Protein AF-A0A3D0Z8I8-F1 (afdb_monomer_lite)

Sequence (317 aa):
MTATKNEEEMKMLYIHKNTGVTAELTETKGSTVVLKTTDTNEIKEIGAATFKRWWKPAPLAEFDVSDDVKFDCEAEPIPTRPTASPAEPETAQADESAPDGQESATEAQGDDAKPLALSDIVKKLEGLFDLLNGLYFEGALSRPVITVQSTPRAYGHCSTKKIWNSGTEGEGESYYEINIGAEYLNRASANTAATMLHEMIHLYCRENELEETCQNSRYHNKFFKQEAEKRDLKIDYDRAIGYSLTEPTETFTEKLREAGFALEVPFARHTLTKDKSKTSRAKAHKYICAICGQEVRSTADLNLICGNCEIPMERAD

Foldseek 3Di:
DDDDDPPPDPFWWKAFAPPRWIWTFDDDDPQWTWTQTPPPRDIDIDGPVLCVLGIDTDPPDPDDDDDDDDDDDDDDDDDDDDDDDDDDDDDDDDDDDDDDDDDDDPDPPDDPDDFDDPVNLQVLLQVLLQLLCVQQVVVRFDRAAEEEEADPPAQKAKDPDQPAFPPDPPPTDTGIYIYGHLQCLQDFQQVNSQSSVLRVLQRVCSNNVPPHCFDVRFAGDVVSCVSSVSSQWDWDQDPGRGGDRTDHHPVSVVSCVVVVRGRHGNDGDDDPDPPPPPPPQQAWWWWADPPPGDIDTGSDDDFDADPVPRHTTHTDD

pLDDT: mean 76.63, std 23.62, range [25.95, 98.69]

Structure (mmCIF, N/CA/C/O backbone):
data_AF-A0A3D0Z8I8-F1
#
_entry.id   AF-A0A3D0Z8I8-F1
#
loop_
_atom_site.group_PDB
_atom_site.id
_atom_site.type_symbol
_atom_site.label_atom_id
_atom_site.label_alt_id
_atom_site.label_comp_id
_atom_site.label_asym_id
_atom_site.label_entity_id
_atom_site.label_seq_id
_atom_site.pdbx_PDB_ins_code
_atom_site.Cartn_x
_atom_site.Cartn_y
_atom_site.Cartn_z
_atom_site.occupancy
_atom_site.B_iso_or_equiv
_atom_site.auth_seq_id
_atom_site.auth_comp_id
_atom_site.auth_asym_id
_atom_site.auth_atom_id
_atom_site.pdbx_PDB_model_num
ATOM 1 N N . MET A 1 1 ? 15.283 19.418 61.969 1.00 36.41 1 MET A N 1
ATOM 2 C CA . MET A 1 1 ? 15.125 18.105 61.314 1.00 36.41 1 MET A CA 1
ATOM 3 C C . MET A 1 1 ? 13.830 18.157 60.528 1.00 36.41 1 MET A C 1
ATOM 5 O O . MET A 1 1 ? 12.759 18.019 61.096 1.00 36.41 1 MET A O 1
ATOM 9 N N . THR A 1 2 ? 13.931 18.546 59.263 1.00 33.31 2 THR A N 1
ATOM 10 C CA . THR A 1 2 ? 12.805 18.710 58.340 1.00 33.31 2 THR A CA 1
ATOM 11 C C . THR A 1 2 ? 12.433 17.346 57.775 1.00 33.31 2 THR A C 1
ATOM 13 O O . THR A 1 2 ? 13.259 16.701 57.135 1.00 33.31 2 THR A O 1
ATOM 16 N N . ALA A 1 3 ? 11.211 16.905 58.067 1.00 35.69 3 ALA A N 1
ATOM 17 C CA . ALA A 1 3 ? 10.633 15.680 57.541 1.00 35.69 3 ALA A CA 1
ATOM 18 C C . ALA A 1 3 ? 10.485 15.789 56.016 1.00 35.69 3 ALA A C 1
ATOM 20 O O . ALA A 1 3 ? 9.828 16.697 55.506 1.00 35.69 3 ALA A O 1
ATOM 21 N N . THR A 1 4 ? 11.127 14.872 55.302 1.00 37.94 4 THR A N 1
ATOM 22 C CA . THR A 1 4 ? 10.960 14.656 53.867 1.00 37.94 4 THR A CA 1
ATOM 23 C C . THR A 1 4 ? 9.566 14.087 53.618 1.00 37.94 4 THR A C 1
ATOM 25 O O . THR A 1 4 ? 9.246 12.994 54.084 1.00 37.94 4 THR A O 1
ATOM 28 N N . LYS A 1 5 ? 8.726 14.838 52.900 1.00 38.25 5 LYS A N 1
ATOM 29 C CA . LYS A 1 5 ? 7.516 14.305 52.275 1.00 38.25 5 LYS A CA 1
ATOM 30 C C . LYS A 1 5 ? 7.956 13.369 51.147 1.00 38.25 5 LYS A C 1
ATOM 32 O O . LYS A 1 5 ? 8.470 13.844 50.141 1.00 38.25 5 LYS A O 1
ATOM 37 N N . ASN A 1 6 ? 7.779 12.065 51.334 1.00 38.84 6 ASN A N 1
ATOM 38 C CA . ASN A 1 6 ? 7.709 11.126 50.221 1.00 38.84 6 ASN A CA 1
ATOM 39 C C . ASN A 1 6 ? 6.302 11.252 49.629 1.00 38.84 6 ASN A C 1
ATOM 41 O O . ASN A 1 6 ? 5.353 10.681 50.159 1.00 38.84 6 ASN A O 1
ATOM 45 N N . GLU A 1 7 ? 6.161 12.056 48.578 1.00 40.44 7 GLU A N 1
ATOM 46 C CA . GLU A 1 7 ? 5.078 11.877 47.613 1.00 40.44 7 GLU A CA 1
ATOM 47 C C . GLU A 1 7 ? 5.510 10.721 46.707 1.00 40.44 7 GLU A C 1
ATOM 49 O O . GLU A 1 7 ? 6.311 10.894 45.792 1.00 40.44 7 GLU A O 1
ATOM 54 N N . GLU A 1 8 ? 5.052 9.507 47.014 1.00 43.66 8 GLU A N 1
ATOM 55 C CA . GLU A 1 8 ? 5.026 8.438 46.019 1.00 43.66 8 GLU A CA 1
ATOM 56 C C . GLU A 1 8 ? 4.015 8.857 44.945 1.00 43.66 8 GLU A C 1
ATOM 58 O O . GLU A 1 8 ? 2.807 8.692 45.109 1.00 43.66 8 GLU A O 1
ATOM 63 N N . GLU A 1 9 ? 4.500 9.467 43.859 1.00 48.56 9 GLU A N 1
ATOM 64 C CA . GLU A 1 9 ? 3.720 9.615 42.632 1.00 48.56 9 GLU A CA 1
ATOM 65 C C . GLU A 1 9 ? 3.236 8.223 42.215 1.00 48.56 9 GLU A C 1
ATOM 67 O O . GLU A 1 9 ? 4.035 7.342 41.888 1.00 48.56 9 GLU A O 1
ATOM 72 N N . MET A 1 10 ? 1.919 8.007 42.244 1.00 51.12 10 MET A N 1
ATOM 73 C CA . MET A 1 10 ? 1.308 6.816 41.666 1.00 51.12 10 MET A CA 1
ATOM 74 C C . MET A 1 10 ? 1.596 6.801 40.165 1.00 51.12 10 MET A C 1
ATOM 76 O O . MET A 1 10 ? 0.913 7.446 39.370 1.00 51.12 10 MET A O 1
ATOM 80 N N . LYS A 1 11 ? 2.628 6.052 39.788 1.00 66.31 11 LYS A N 1
ATOM 81 C CA . LYS A 1 11 ? 3.026 5.809 38.406 1.00 66.31 11 LYS A CA 1
ATOM 82 C C . LYS A 1 11 ? 1.898 5.075 37.687 1.00 66.31 11 LYS A C 1
ATOM 84 O O . LYS A 1 11 ? 1.701 3.877 37.881 1.00 66.31 11 LYS A O 1
ATOM 89 N N . MET A 1 12 ? 1.123 5.799 36.881 1.00 78.19 12 MET A N 1
ATOM 90 C CA . MET A 1 12 ? 0.086 5.189 36.053 1.00 78.19 12 MET A CA 1
ATOM 91 C C . MET A 1 12 ? 0.730 4.463 34.873 1.00 78.19 12 MET A C 1
ATOM 93 O O . MET A 1 12 ? 1.379 5.072 34.018 1.00 78.19 12 MET A O 1
ATOM 97 N N . LEU A 1 13 ? 0.528 3.149 34.836 1.00 87.19 13 LEU A N 1
ATOM 98 C CA . LEU A 1 13 ? 0.905 2.297 33.718 1.00 87.19 13 LEU A CA 1
ATOM 99 C C . LEU A 1 13 ? -0.161 2.370 32.624 1.00 87.19 13 LEU A C 1
ATOM 101 O O . LEU A 1 13 ? -1.359 2.438 32.901 1.00 87.19 13 LEU A O 1
ATOM 105 N N . TYR A 1 14 ? 0.282 2.319 31.376 1.00 89.25 14 TYR A N 1
ATOM 106 C CA . TYR A 1 14 ? -0.556 2.303 30.188 1.00 89.25 14 TYR A CA 1
ATOM 107 C C . TYR A 1 14 ? -0.184 1.112 29.310 1.00 89.25 14 TYR A C 1
ATOM 109 O O . TYR A 1 14 ? 0.984 0.753 29.197 1.00 89.25 14 TYR A O 1
ATOM 117 N N . ILE A 1 15 ? -1.184 0.511 28.670 1.00 88.06 15 ILE A N 1
ATOM 118 C CA . ILE A 1 15 ? -1.019 -0.571 27.698 1.00 88.06 15 ILE A CA 1
ATOM 119 C C . ILE A 1 15 ? -1.342 -0.014 26.314 1.00 88.06 15 ILE A C 1
ATOM 121 O O . ILE A 1 15 ? -2.403 0.587 26.106 1.00 88.06 15 ILE A O 1
ATOM 125 N N . HIS A 1 16 ? -0.446 -0.237 25.359 1.00 85.62 16 HIS A N 1
ATOM 126 C CA . HIS A 1 16 ? -0.686 0.060 23.955 1.00 85.62 16 HIS A CA 1
ATOM 127 C C . HIS A 1 16 ? -1.712 -0.926 23.379 1.00 85.62 16 HIS A C 1
ATOM 129 O O . HIS A 1 16 ? -1.515 -2.140 23.435 1.00 85.62 16 HIS A O 1
ATOM 135 N N . LYS A 1 17 ? -2.794 -0.421 22.774 1.00 80.19 17 LYS A N 1
ATOM 136 C CA . LYS A 1 17 ? -3.953 -1.224 22.330 1.00 80.19 17 LYS A CA 1
ATOM 137 C C . LYS A 1 17 ? -3.590 -2.358 21.363 1.00 80.19 17 LYS A C 1
ATOM 139 O O . LYS A 1 17 ? -4.049 -3.476 21.556 1.00 80.19 17 LYS A O 1
ATOM 144 N N . ASN A 1 18 ? -2.718 -2.084 20.389 1.00 71.12 18 ASN A N 1
ATOM 145 C CA . ASN A 1 18 ? -2.393 -3.051 19.329 1.00 71.12 18 ASN A CA 1
ATOM 146 C C . ASN A 1 18 ? -1.178 -3.944 19.605 1.00 71.12 18 ASN A C 1
ATOM 148 O O . ASN A 1 18 ? -1.149 -5.095 19.182 1.00 71.12 18 ASN A O 1
ATOM 152 N N . THR A 1 19 ? -0.133 -3.408 20.236 1.00 76.75 19 THR A N 1
ATOM 153 C CA . THR A 1 19 ? 1.121 -4.142 20.455 1.00 76.75 19 THR A CA 1
ATOM 154 C C . THR A 1 19 ? 1.147 -4.855 21.803 1.00 76.75 19 THR A C 1
ATOM 156 O O . THR A 1 19 ? 1.993 -5.720 21.999 1.00 76.75 19 THR A O 1
ATOM 159 N N . GLY A 1 20 ? 0.251 -4.496 22.731 1.00 78.25 20 GLY A N 1
ATOM 160 C CA . GLY A 1 20 ? 0.242 -5.010 24.101 1.00 78.25 20 GLY A CA 1
ATOM 161 C C . GLY A 1 20 ? 1.376 -4.470 24.977 1.00 78.25 20 GLY A C 1
ATOM 162 O O . GLY A 1 20 ? 1.458 -4.837 26.143 1.00 78.25 20 GLY A O 1
ATOM 163 N N . VAL A 1 21 ? 2.229 -3.591 24.440 1.00 84.00 21 VAL A N 1
ATOM 164 C CA . VAL A 1 21 ? 3.380 -3.029 25.156 1.00 84.00 21 VAL A CA 1
ATOM 165 C C . VAL A 1 21 ? 2.907 -2.182 26.333 1.00 84.00 21 VAL A C 1
ATOM 167 O O . VAL A 1 21 ? 2.056 -1.304 26.175 1.00 84.00 21 VAL A O 1
ATOM 170 N N . THR A 1 22 ? 3.490 -2.420 27.504 1.00 87.88 22 THR A N 1
ATOM 171 C CA . THR A 1 22 ? 3.270 -1.632 28.716 1.00 87.88 22 THR A CA 1
ATOM 172 C C . THR A 1 22 ? 4.296 -0.511 28.838 1.00 87.88 22 THR A C 1
ATOM 174 O O . THR A 1 22 ? 5.497 -0.713 28.653 1.00 87.88 22 THR A O 1
ATOM 177 N N . ALA A 1 23 ? 3.832 0.692 29.166 1.00 89.12 23 ALA A N 1
ATOM 178 C CA . ALA A 1 23 ? 4.695 1.833 29.434 1.00 89.12 23 ALA A CA 1
ATOM 179 C C . ALA A 1 23 ? 4.181 2.676 30.603 1.00 89.12 23 ALA A C 1
ATOM 181 O O . ALA A 1 23 ? 2.980 2.816 30.824 1.00 89.12 23 ALA A O 1
ATOM 182 N N . GLU A 1 24 ? 5.114 3.255 31.344 1.00 90.25 24 GLU A N 1
ATOM 183 C CA . GLU A 1 24 ? 4.873 4.212 32.414 1.00 90.25 24 GLU A CA 1
ATOM 184 C C . GLU A 1 24 ? 4.791 5.628 31.834 1.00 90.25 24 GLU A C 1
ATOM 186 O O . GLU A 1 24 ? 5.673 6.041 31.078 1.00 90.25 24 GLU A O 1
ATOM 191 N N . LEU A 1 25 ? 3.754 6.387 32.195 1.00 88.69 25 LEU A N 1
ATOM 192 C CA . LEU A 1 25 ? 3.676 7.809 31.863 1.00 88.69 25 LEU A CA 1
ATOM 193 C C . LEU A 1 25 ? 4.561 8.613 32.817 1.00 88.69 25 LEU A C 1
ATOM 195 O O . LEU A 1 25 ? 4.232 8.744 33.993 1.00 88.69 25 LEU A O 1
ATOM 199 N N . THR A 1 26 ? 5.667 9.157 32.304 1.00 85.12 26 THR A N 1
ATOM 200 C CA . THR A 1 26 ? 6.651 9.893 33.114 1.00 85.12 26 THR A CA 1
ATOM 201 C C . THR A 1 26 ? 6.463 11.404 33.071 1.00 85.12 26 THR A C 1
ATOM 203 O O . THR A 1 26 ? 6.775 12.078 34.043 1.00 85.12 26 THR A O 1
ATOM 206 N N . GLU A 1 27 ? 5.989 11.965 31.954 1.00 84.75 27 GLU A N 1
ATOM 207 C CA . GLU A 1 27 ? 5.805 13.417 31.837 1.00 84.75 27 GLU A CA 1
ATOM 208 C C . GLU A 1 27 ? 4.722 13.779 30.809 1.00 84.75 27 GLU A C 1
ATOM 210 O O . GLU A 1 27 ? 4.569 13.117 29.781 1.00 84.75 27 GLU A O 1
ATOM 215 N N . THR A 1 28 ? 4.000 14.872 31.058 1.00 82.50 28 THR A N 1
ATOM 216 C CA . THR A 1 28 ? 3.006 15.459 30.142 1.00 82.50 28 THR A CA 1
ATOM 217 C C . THR A 1 28 ? 3.426 16.885 29.792 1.00 82.50 28 THR A C 1
ATOM 219 O O . THR A 1 28 ? 3.336 17.778 30.631 1.00 82.50 28 THR A O 1
ATOM 222 N N . LYS A 1 29 ? 3.855 17.121 28.547 1.00 80.62 29 LYS A N 1
ATOM 223 C CA . LYS A 1 29 ? 4.307 18.424 28.035 1.00 80.62 29 LYS A CA 1
ATOM 224 C C . LYS A 1 29 ? 3.311 18.982 27.023 1.00 80.62 29 LYS A C 1
ATOM 226 O O . LYS A 1 29 ? 3.571 18.997 25.827 1.00 80.62 29 LYS A O 1
ATOM 231 N N . GLY A 1 30 ? 2.154 19.453 27.490 1.00 78.62 30 GLY A N 1
ATOM 232 C CA . GLY A 1 30 ? 1.165 20.154 26.655 1.00 78.62 30 GLY A CA 1
ATOM 233 C C . GLY A 1 30 ? 0.634 19.332 25.468 1.00 78.62 30 GLY A C 1
ATOM 234 O O . GLY A 1 30 ? -0.416 18.702 25.577 1.00 78.62 30 GLY A O 1
ATOM 235 N N . SER A 1 31 ? 1.336 19.370 24.330 1.00 79.19 31 SER A N 1
ATOM 236 C CA . SER A 1 31 ? 1.031 18.614 23.109 1.00 79.19 31 SER A CA 1
ATOM 237 C C . SER A 1 31 ? 1.762 17.269 22.990 1.00 79.19 31 SER A C 1
ATOM 239 O O . SER A 1 31 ? 1.393 16.488 22.111 1.00 79.19 31 SER A O 1
ATOM 241 N N . THR A 1 32 ? 2.736 16.960 23.852 1.00 82.25 32 THR A N 1
ATOM 242 C CA . THR A 1 32 ? 3.460 15.676 23.875 1.00 82.25 32 THR A CA 1
ATOM 243 C C . THR A 1 32 ? 3.402 15.007 25.248 1.00 82.25 32 THR A C 1
ATOM 245 O O . THR A 1 32 ? 3.138 15.639 26.274 1.00 82.25 32 THR A O 1
ATOM 248 N N . VAL A 1 33 ? 3.598 13.692 25.265 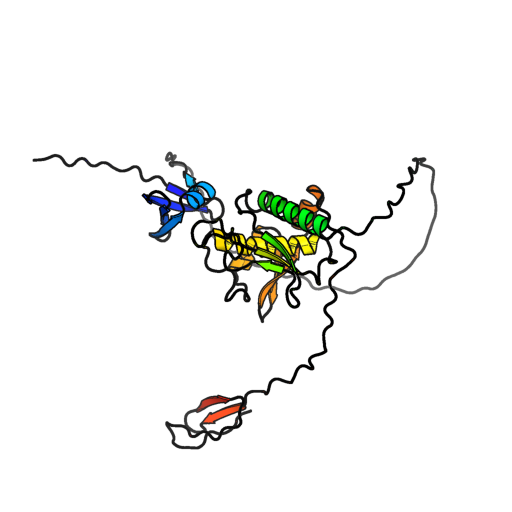1.00 87.06 33 VAL A N 1
ATOM 249 C CA . VAL A 1 33 ? 3.729 12.876 26.472 1.00 87.06 33 VAL A CA 1
ATOM 250 C C . VAL A 1 33 ? 4.977 12.013 26.371 1.00 87.06 33 VAL A C 1
ATOM 252 O O . VAL A 1 33 ? 5.332 11.547 25.289 1.00 87.06 33 VAL A O 1
ATOM 255 N N . VAL A 1 34 ? 5.633 11.791 27.504 1.00 86.19 34 VAL A N 1
ATOM 256 C CA . VAL A 1 34 ? 6.825 10.951 27.604 1.00 86.19 34 VAL A CA 1
ATOM 257 C C . VAL A 1 34 ? 6.430 9.637 28.263 1.00 86.19 34 VAL A C 1
ATOM 259 O O . VAL A 1 34 ? 5.913 9.625 29.382 1.00 86.19 34 VAL A O 1
ATOM 262 N N . LEU A 1 35 ? 6.660 8.540 27.545 1.00 88.06 35 LEU A N 1
ATOM 263 C CA . LEU A 1 35 ? 6.392 7.181 27.988 1.00 88.06 35 LEU A CA 1
ATOM 264 C C . LEU A 1 35 ? 7.695 6.416 28.161 1.00 88.06 35 LEU A C 1
ATOM 266 O O . LEU A 1 35 ? 8.577 6.475 27.305 1.00 88.06 35 LEU A O 1
ATOM 270 N N . LYS A 1 36 ? 7.788 5.647 29.241 1.00 88.19 36 LYS A N 1
ATOM 271 C CA . LYS A 1 36 ? 8.897 4.737 29.502 1.00 88.19 36 LYS A CA 1
ATOM 272 C C . LYS A 1 36 ? 8.417 3.293 29.415 1.00 88.19 36 LYS A C 1
ATOM 274 O O . LYS A 1 36 ? 7.644 2.847 30.256 1.00 88.19 36 LYS A O 1
ATOM 279 N N . THR A 1 37 ? 8.878 2.560 28.410 1.00 85.94 37 THR A N 1
ATOM 280 C CA . THR A 1 37 ? 8.506 1.153 28.191 1.00 85.94 37 THR A CA 1
ATOM 281 C C . THR A 1 37 ? 8.995 0.284 29.352 1.00 85.94 37 THR A C 1
ATOM 283 O O . THR A 1 37 ? 10.153 0.402 29.753 1.00 85.94 37 THR A O 1
ATOM 286 N N . THR A 1 38 ? 8.147 -0.593 29.894 1.00 81.62 38 THR A N 1
ATOM 287 C CA . THR A 1 38 ? 8.494 -1.424 31.066 1.00 81.62 38 THR A CA 1
ATOM 288 C C . THR A 1 38 ? 9.562 -2.467 30.757 1.00 81.62 38 THR A C 1
ATOM 290 O O . THR A 1 38 ? 10.410 -2.742 31.601 1.00 81.62 38 THR A O 1
ATOM 293 N N . ASP A 1 39 ? 9.552 -3.011 29.541 1.00 75.25 39 ASP A N 1
ATOM 294 C CA . ASP A 1 39 ? 10.361 -4.184 29.194 1.00 75.25 39 ASP A CA 1
ATOM 295 C C . ASP A 1 39 ? 11.790 -3.797 28.798 1.00 75.25 39 ASP A C 1
ATOM 297 O O . ASP A 1 39 ? 12.753 -4.491 29.117 1.00 75.25 39 ASP A O 1
ATOM 301 N N . THR A 1 40 ? 11.943 -2.656 28.124 1.00 78.38 40 THR A N 1
ATOM 302 C CA . THR A 1 40 ? 13.229 -2.177 27.592 1.00 78.38 40 THR A CA 1
ATOM 303 C C . THR A 1 40 ? 13.780 -0.963 28.336 1.00 78.38 40 THR A C 1
ATOM 305 O O . THR A 1 40 ? 14.913 -0.559 28.081 1.00 78.38 40 THR A O 1
ATOM 308 N N . ASN A 1 41 ? 13.007 -0.364 29.254 1.00 78.44 41 ASN A N 1
ATOM 309 C CA . ASN A 1 41 ? 13.284 0.945 29.863 1.00 78.44 41 ASN A CA 1
ATOM 310 C C . ASN A 1 41 ? 13.488 2.088 28.844 1.00 78.44 41 ASN A C 1
ATOM 312 O O . ASN A 1 41 ? 13.992 3.151 29.210 1.00 78.44 41 ASN A O 1
ATOM 316 N N . GLU A 1 42 ? 13.093 1.893 27.585 1.00 81.75 42 GLU A N 1
ATOM 317 C CA . GLU A 1 42 ? 13.219 2.892 26.527 1.00 81.75 42 GLU A CA 1
ATOM 318 C C . GLU A 1 42 ? 12.225 4.037 26.749 1.00 81.75 42 GLU A C 1
ATOM 320 O O . GLU A 1 42 ? 11.037 3.800 26.985 1.00 81.75 42 GLU A O 1
ATOM 325 N N . ILE A 1 43 ? 12.719 5.275 26.669 1.00 85.81 43 ILE A N 1
ATOM 326 C CA . ILE A 1 43 ? 11.929 6.497 26.838 1.00 85.81 43 ILE A CA 1
ATOM 327 C C . ILE A 1 43 ? 11.580 7.040 25.450 1.00 85.81 43 ILE A C 1
ATOM 329 O O . ILE A 1 43 ? 12.481 7.369 24.679 1.00 85.81 43 ILE A O 1
ATOM 333 N N . LYS A 1 44 ? 10.286 7.158 25.144 1.00 83.06 44 LYS A N 1
ATOM 334 C CA . LYS A 1 44 ? 9.773 7.737 23.895 1.00 83.06 44 LYS A CA 1
ATOM 335 C C . LYS A 1 44 ? 8.872 8.929 24.178 1.00 83.06 44 LYS A C 1
ATOM 337 O O . LYS A 1 44 ? 8.039 8.891 25.080 1.00 83.06 44 LYS A O 1
ATOM 342 N N . GLU A 1 45 ? 9.025 9.976 23.378 1.00 87.69 45 GLU A N 1
ATOM 343 C CA . GLU A 1 45 ? 8.139 11.136 23.377 1.00 87.69 45 GLU A CA 1
ATOM 344 C C . GLU A 1 45 ? 7.150 10.996 22.219 1.00 87.69 45 GLU A C 1
ATOM 346 O O . GLU A 1 45 ? 7.565 10.904 21.070 1.00 87.69 45 GLU A O 1
ATOM 351 N N . ILE A 1 46 ? 5.852 10.965 22.518 1.00 85.06 46 ILE A N 1
ATOM 352 C CA . ILE A 1 46 ? 4.788 10.842 21.514 1.00 85.06 46 ILE A CA 1
ATOM 353 C C . ILE A 1 46 ? 3.786 11.990 21.648 1.00 85.06 46 ILE A C 1
ATOM 355 O O . ILE A 1 46 ? 3.611 12.569 22.720 1.00 85.06 46 ILE A O 1
ATOM 359 N N . GLY A 1 47 ? 3.076 12.324 20.571 1.00 82.25 47 GLY A N 1
ATOM 360 C CA . GLY A 1 47 ? 2.021 13.340 20.617 1.00 82.25 47 GLY A CA 1
ATOM 361 C C . GLY A 1 47 ? 0.871 12.956 21.561 1.00 82.25 47 GLY A C 1
ATOM 362 O O . GLY A 1 47 ? 0.438 11.806 21.598 1.00 82.25 47 GLY A O 1
ATOM 363 N N . ALA A 1 48 ? 0.302 13.922 22.286 1.00 82.69 48 ALA A N 1
ATOM 364 C CA . ALA A 1 48 ? -0.803 13.700 23.226 1.00 82.69 48 ALA A CA 1
ATOM 365 C C . ALA A 1 48 ? -2.070 13.144 22.544 1.00 82.69 48 ALA A C 1
ATOM 367 O O . ALA A 1 48 ? -2.828 12.388 23.155 1.00 82.69 48 ALA A O 1
ATOM 368 N N . ALA A 1 49 ? -2.295 13.487 21.270 1.00 74.50 49 ALA A N 1
ATOM 369 C CA . ALA A 1 49 ? -3.359 12.898 20.458 1.00 74.50 49 ALA A CA 1
ATOM 370 C C . ALA A 1 49 ? -3.085 11.412 20.168 1.00 74.50 49 ALA A C 1
ATOM 372 O O . ALA A 1 49 ? -3.962 10.579 20.384 1.00 74.50 49 ALA A O 1
ATOM 373 N N . THR A 1 50 ? -1.857 11.075 19.763 1.00 78.25 50 THR A N 1
ATOM 374 C CA . THR A 1 50 ? -1.387 9.696 19.549 1.0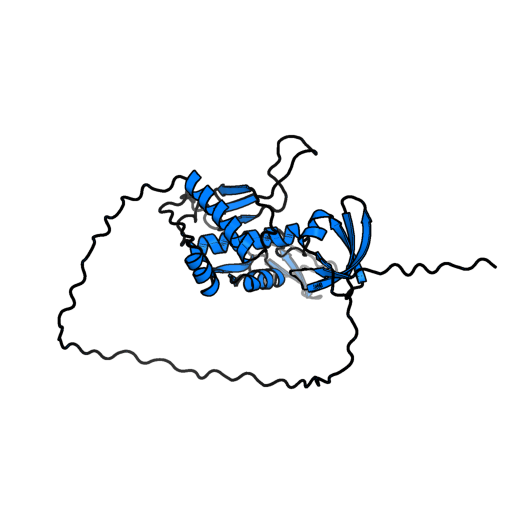0 78.25 50 THR A CA 1
ATOM 375 C C . THR A 1 50 ? -1.504 8.870 20.830 1.00 78.25 50 THR A C 1
ATOM 377 O O . THR A 1 50 ? -2.013 7.752 20.796 1.00 78.25 50 THR A O 1
ATOM 380 N N . PHE A 1 51 ? -1.134 9.445 21.977 1.00 83.94 51 PHE A N 1
ATOM 381 C CA . PHE A 1 51 ? -1.278 8.808 23.283 1.00 83.94 51 PHE A CA 1
ATOM 382 C C . PHE A 1 51 ? -2.729 8.453 23.604 1.00 83.94 51 PHE A C 1
ATOM 384 O O . PHE A 1 51 ? -3.048 7.286 23.805 1.00 83.94 51 PHE A O 1
ATOM 391 N N . LYS A 1 52 ? -3.632 9.441 23.568 1.00 84.25 52 LYS A N 1
ATOM 392 C CA . LYS A 1 52 ? -5.066 9.218 23.825 1.00 84.25 52 LYS A CA 1
ATOM 393 C C . LYS A 1 52 ? -5.686 8.207 22.858 1.00 84.25 52 LYS A C 1
ATOM 395 O O . LYS A 1 52 ? -6.634 7.512 23.215 1.00 84.25 52 LYS A O 1
ATOM 400 N N . ARG A 1 53 ? -5.168 8.140 21.629 1.00 81.50 53 ARG A N 1
ATOM 401 C CA . ARG A 1 53 ? -5.653 7.233 20.587 1.00 81.50 53 ARG A CA 1
ATOM 402 C C . ARG A 1 53 ? -5.239 5.786 20.853 1.00 81.50 53 ARG A C 1
ATOM 404 O O . ARG A 1 53 ? -6.093 4.900 20.790 1.00 81.50 53 ARG A O 1
ATOM 411 N N . TRP A 1 54 ? -3.973 5.557 21.201 1.00 80.62 54 TRP A N 1
ATOM 412 C CA . TRP A 1 54 ? -3.362 4.222 21.187 1.00 80.62 54 TRP A CA 1
ATOM 413 C C . TRP A 1 54 ? -3.054 3.617 22.552 1.00 80.62 54 TRP A C 1
ATOM 415 O O . TRP A 1 54 ? -2.781 2.421 22.629 1.00 80.62 54 TRP A O 1
ATOM 425 N N . TRP A 1 55 ? -3.144 4.392 23.627 1.00 87.50 55 TRP A N 1
ATOM 426 C CA . TRP A 1 55 ? -2.788 3.949 24.969 1.00 87.50 55 TRP A CA 1
ATOM 427 C C . TRP A 1 55 ? -4.007 3.992 25.885 1.00 87.50 55 TRP A C 1
ATOM 429 O O . TRP A 1 55 ? -4.785 4.947 25.869 1.00 87.50 55 TRP A O 1
ATOM 439 N N . LYS A 1 56 ? -4.190 2.939 26.685 1.00 88.62 56 LYS A N 1
ATOM 440 C CA . LYS A 1 56 ? -5.236 2.859 27.715 1.00 88.62 56 LYS A CA 1
ATOM 441 C C . LYS A 1 56 ? -4.609 2.593 29.086 1.00 88.62 56 LYS A C 1
ATOM 443 O O . LYS A 1 56 ? -3.582 1.918 29.120 1.00 88.62 56 LYS A O 1
ATOM 448 N N . PRO A 1 57 ? -5.193 3.082 30.194 1.00 88.88 57 PRO A N 1
ATOM 449 C CA . PRO A 1 57 ? -4.705 2.761 31.531 1.00 88.88 57 PRO A CA 1
ATOM 450 C C . PRO A 1 57 ? -4.638 1.245 31.729 1.00 88.88 57 PRO A C 1
ATOM 452 O O . PRO A 1 57 ? -5.592 0.528 31.410 1.00 88.88 57 PRO A O 1
ATOM 455 N N . ALA A 1 58 ? -3.502 0.758 32.216 1.00 81.81 58 ALA A N 1
ATOM 456 C CA . ALA A 1 58 ? -3.371 -0.617 32.664 1.00 81.81 58 ALA A CA 1
ATOM 457 C C . ALA A 1 58 ? -4.209 -0.788 33.942 1.00 81.81 58 ALA A C 1
ATOM 459 O O . ALA A 1 58 ? -4.195 0.113 34.787 1.00 81.81 58 ALA A O 1
ATOM 460 N N . PRO A 1 59 ? -4.939 -1.903 34.116 1.00 71.06 59 PRO A N 1
ATOM 461 C CA . PRO A 1 59 ? -5.572 -2.199 35.394 1.00 71.06 59 PRO A CA 1
ATOM 462 C C . PRO A 1 59 ? -4.504 -2.165 36.491 1.00 71.06 59 PRO A C 1
ATOM 464 O O . PRO A 1 59 ? -3.476 -2.834 36.367 1.00 71.06 59 PRO A O 1
ATOM 467 N N . LEU A 1 60 ? -4.722 -1.373 37.544 1.00 51.06 60 LEU A N 1
ATOM 468 C CA . LEU A 1 60 ? -3.935 -1.498 38.768 1.00 51.06 60 LEU A CA 1
ATOM 469 C C . LEU A 1 60 ? -4.187 -2.916 39.272 1.00 51.06 60 LEU A C 1
ATOM 471 O O . LEU A 1 60 ? -5.322 -3.247 39.604 1.00 51.06 60 LEU A O 1
ATOM 475 N N . ALA A 1 61 ? -3.167 -3.768 39.227 1.00 43.19 61 ALA A N 1
ATOM 476 C CA . ALA A 1 61 ? -3.290 -5.134 39.696 1.00 43.19 61 ALA A CA 1
ATOM 477 C C . ALA A 1 61 ? -3.656 -5.109 41.187 1.00 43.19 61 ALA A C 1
ATOM 479 O O . ALA A 1 61 ? -2.815 -4.819 42.038 1.00 43.19 61 ALA A O 1
ATOM 480 N N . GLU A 1 62 ? -4.915 -5.407 41.504 1.00 31.83 62 GLU A N 1
ATOM 481 C CA . GLU A 1 62 ? -5.240 -6.011 42.787 1.00 31.83 62 GLU A CA 1
ATOM 482 C C . GLU A 1 62 ? -4.533 -7.368 42.788 1.00 31.83 62 GLU A C 1
ATOM 484 O O . GLU A 1 62 ? -4.809 -8.237 41.962 1.00 31.83 62 GLU A O 1
ATOM 489 N N . PHE A 1 63 ? -3.519 -7.493 43.644 1.00 31.45 63 PHE A N 1
ATOM 490 C CA . PHE A 1 63 ? -2.840 -8.753 43.899 1.00 31.45 63 PHE A CA 1
ATOM 491 C C . PHE A 1 63 ? -3.863 -9.736 44.468 1.00 31.45 63 PHE A C 1
ATOM 493 O O . PHE A 1 63 ? -4.231 -9.614 45.636 1.00 31.45 63 PHE A O 1
ATOM 500 N N . ASP A 1 64 ? -4.270 -10.721 43.671 1.00 27.23 64 ASP A N 1
ATOM 501 C CA . ASP A 1 64 ? -4.756 -11.983 44.210 1.00 27.23 64 ASP A CA 1
ATOM 502 C C . ASP A 1 64 ? -3.702 -13.059 43.957 1.00 27.23 64 ASP A C 1
ATOM 504 O O . ASP A 1 64 ? -3.233 -13.277 42.836 1.00 27.23 64 ASP A O 1
ATOM 508 N N . VAL A 1 65 ? -3.249 -13.650 45.054 1.00 33.97 65 VAL A N 1
ATOM 509 C CA . VAL A 1 65 ? -2.169 -14.626 45.104 1.00 33.97 65 VAL A CA 1
ATOM 510 C C . VAL A 1 65 ? -2.827 -15.976 45.316 1.00 33.97 65 VAL A C 1
ATOM 512 O O . VAL A 1 65 ? -3.089 -16.343 46.453 1.00 33.97 65 VAL A O 1
ATOM 515 N N . SER A 1 66 ? -3.123 -16.697 44.239 1.00 34.41 66 SER A N 1
ATOM 516 C CA . SER A 1 66 ? -3.136 -18.170 44.165 1.00 34.41 66 SER A CA 1
ATOM 517 C C . SER A 1 66 ? -3.827 -18.607 42.877 1.00 34.41 66 SER A C 1
ATOM 519 O O . SER A 1 66 ? -5.013 -18.393 42.682 1.00 34.41 66 SER A O 1
ATOM 521 N N . ASP A 1 67 ? -3.075 -19.177 41.945 1.00 30.16 67 ASP A N 1
ATOM 522 C CA . ASP A 1 67 ? -3.073 -20.631 41.805 1.00 30.16 67 ASP A CA 1
ATOM 523 C C . ASP A 1 67 ? -2.087 -21.048 40.712 1.00 30.16 67 ASP A C 1
ATOM 525 O O . ASP A 1 67 ? -1.961 -20.439 39.648 1.00 30.16 67 ASP A O 1
ATOM 529 N N . ASP A 1 68 ? -1.337 -22.087 41.052 1.00 37.81 68 ASP A N 1
ATOM 530 C CA . ASP A 1 68 ? -0.312 -22.739 40.261 1.00 37.81 68 ASP A CA 1
ATOM 531 C C . ASP A 1 68 ? -0.777 -23.098 38.843 1.00 37.81 68 ASP A C 1
ATOM 533 O O . ASP A 1 68 ? -1.674 -23.921 38.657 1.00 37.81 68 ASP A O 1
ATOM 537 N N . VAL A 1 69 ? -0.056 -22.616 37.827 1.00 33.31 69 VAL A N 1
ATOM 538 C CA . VAL A 1 69 ? 0.018 -23.318 36.541 1.00 33.31 69 VAL A CA 1
ATOM 539 C C . VAL A 1 69 ? 1.481 -23.519 36.182 1.00 33.31 69 VAL A C 1
ATOM 541 O O . VAL A 1 69 ? 2.203 -22.599 35.797 1.00 33.31 69 VAL A O 1
ATOM 544 N N . LYS A 1 70 ? 1.905 -24.771 36.361 1.00 29.67 70 LYS A N 1
ATOM 545 C CA . LYS A 1 70 ? 3.196 -25.304 35.943 1.00 29.67 70 LYS A CA 1
ATOM 546 C C . LYS A 1 70 ? 3.414 -25.069 34.454 1.00 29.67 70 LYS A C 1
ATOM 548 O O . LYS A 1 70 ? 2.570 -25.385 33.619 1.00 29.67 70 LYS A O 1
ATOM 553 N N . PHE A 1 71 ? 4.593 -24.546 34.165 1.00 25.95 71 PHE A N 1
ATOM 554 C CA . PHE A 1 71 ? 5.166 -24.416 32.843 1.00 25.95 71 PHE A CA 1
ATOM 555 C C . PHE A 1 71 ? 5.880 -25.737 32.529 1.00 25.95 71 PHE A C 1
ATOM 557 O O . PHE A 1 71 ? 6.978 -25.960 33.035 1.00 25.95 71 PHE A O 1
ATOM 564 N N . ASP A 1 72 ? 5.256 -26.618 31.747 1.00 26.56 72 ASP A N 1
ATOM 565 C CA . ASP A 1 72 ? 5.946 -27.775 31.171 1.00 26.56 72 ASP A CA 1
ATOM 566 C C . ASP A 1 72 ? 6.201 -27.522 29.685 1.00 26.56 72 ASP A C 1
ATOM 568 O O . ASP A 1 72 ? 5.299 -27.426 28.851 1.00 26.56 72 ASP A O 1
ATOM 572 N N . CYS A 1 73 ? 7.487 -27.355 29.395 1.00 29.72 73 CYS A N 1
ATOM 573 C CA . CYS A 1 73 ? 8.071 -27.269 28.075 1.00 29.72 73 CYS A CA 1
ATOM 574 C C . CYS A 1 73 ? 8.308 -28.694 27.565 1.00 29.72 73 CYS A C 1
ATOM 576 O O . CYS A 1 73 ? 9.301 -29.304 27.952 1.00 29.72 73 CYS A O 1
ATOM 578 N N . GLU A 1 74 ? 7.489 -29.201 26.648 1.00 29.11 74 GLU A N 1
ATOM 579 C CA . GLU A 1 74 ? 7.911 -30.309 25.785 1.00 29.11 74 GLU A CA 1
ATOM 580 C C . GLU A 1 74 ? 7.572 -30.010 24.325 1.00 29.11 74 GLU A C 1
ATOM 582 O O . GLU A 1 74 ? 6.446 -29.689 23.949 1.00 29.11 74 GLU A O 1
ATOM 587 N N . ALA A 1 75 ? 8.625 -30.050 23.510 1.00 34.56 75 ALA A N 1
ATOM 588 C CA . ALA A 1 75 ? 8.585 -29.918 22.071 1.00 34.56 75 ALA A CA 1
ATOM 589 C C . ALA A 1 75 ? 8.171 -31.262 21.461 1.00 34.56 75 ALA A C 1
ATOM 591 O O . ALA A 1 75 ? 8.929 -32.228 21.518 1.00 34.56 75 ALA A O 1
ATOM 592 N N . GLU A 1 76 ? 6.997 -31.306 20.840 1.00 33.53 76 GLU A N 1
ATOM 593 C CA . GLU A 1 76 ? 6.548 -32.453 20.048 1.00 33.53 76 GLU A CA 1
ATOM 594 C C . GLU A 1 76 ? 6.938 -32.270 18.563 1.00 33.53 76 GLU A C 1
ATOM 596 O O . GLU A 1 76 ? 6.836 -31.162 18.020 1.00 33.53 76 GLU A O 1
ATOM 601 N N . PRO A 1 77 ? 7.424 -33.328 17.885 1.00 31.66 77 PRO A N 1
ATOM 602 C CA . PRO A 1 77 ? 7.983 -33.244 16.542 1.00 31.66 77 PRO A CA 1
ATOM 603 C C . PRO A 1 77 ? 6.925 -33.194 15.429 1.00 31.66 77 PRO A C 1
ATOM 605 O O . PRO A 1 77 ? 5.842 -33.766 15.500 1.00 31.66 77 PRO A O 1
ATOM 608 N N . ILE A 1 78 ? 7.320 -32.532 14.341 1.00 33.31 78 ILE A N 1
ATOM 609 C CA . ILE A 1 78 ? 6.593 -32.341 13.081 1.00 33.31 78 ILE A CA 1
ATOM 610 C C . ILE A 1 78 ? 6.139 -33.690 12.481 1.00 33.31 78 ILE A C 1
ATOM 612 O O . ILE A 1 78 ? 6.999 -34.530 12.193 1.00 33.31 78 ILE A O 1
ATOM 616 N N . PRO A 1 79 ? 4.842 -33.893 12.175 1.00 31.66 79 PRO A N 1
ATOM 617 C CA . PRO A 1 79 ? 4.409 -35.047 11.400 1.00 31.66 79 PRO A CA 1
ATOM 618 C C . PRO A 1 79 ? 4.699 -34.846 9.906 1.00 31.66 79 PRO A C 1
ATOM 620 O O . PRO A 1 79 ? 4.342 -33.846 9.279 1.00 31.66 79 PRO A O 1
ATOM 623 N N . THR A 1 80 ? 5.377 -35.836 9.338 1.00 30.64 80 THR A N 1
ATOM 624 C CA . THR A 1 80 ? 5.756 -35.946 7.932 1.00 30.64 80 THR A CA 1
ATOM 625 C C . THR A 1 80 ? 4.544 -36.212 7.035 1.00 30.64 80 THR A C 1
ATOM 627 O O . THR A 1 80 ? 3.684 -37.043 7.313 1.00 30.64 80 THR A O 1
ATOM 630 N N . ARG A 1 81 ? 4.496 -35.483 5.918 1.00 31.34 81 ARG A N 1
ATOM 631 C CA . ARG A 1 81 ? 3.475 -35.558 4.867 1.00 31.34 81 ARG A CA 1
ATOM 632 C C . ARG A 1 81 ? 3.661 -36.822 4.010 1.00 31.34 81 ARG A C 1
ATOM 634 O O . ARG A 1 81 ? 4.742 -36.974 3.438 1.00 31.34 81 ARG A O 1
ATOM 641 N N . PRO A 1 82 ? 2.638 -37.675 3.817 1.00 33.09 82 PRO A N 1
ATOM 642 C CA . PRO A 1 82 ? 2.685 -38.723 2.806 1.00 33.09 82 PRO A CA 1
ATOM 643 C C . PRO A 1 82 ? 2.445 -38.145 1.407 1.00 33.09 82 PRO A C 1
ATOM 645 O O . PRO A 1 82 ? 1.542 -37.341 1.174 1.00 33.09 82 PRO A O 1
ATOM 648 N N . THR A 1 83 ? 3.280 -38.578 0.473 1.00 31.33 83 THR A N 1
ATOM 649 C CA . THR A 1 83 ? 3.188 -38.381 -0.974 1.00 31.33 83 THR A CA 1
ATOM 650 C C . THR A 1 83 ? 2.147 -39.317 -1.589 1.00 31.33 83 THR A C 1
ATOM 652 O O . THR A 1 83 ? 2.270 -40.522 -1.393 1.00 31.33 83 THR A O 1
ATOM 655 N N . ALA A 1 84 ? 1.207 -38.807 -2.396 1.00 29.52 84 ALA A N 1
ATOM 656 C CA . ALA A 1 84 ? 0.578 -39.575 -3.481 1.00 29.52 84 ALA A CA 1
ATOM 657 C C . ALA A 1 84 ? -0.260 -38.694 -4.430 1.00 29.52 84 ALA A C 1
ATOM 659 O O . ALA A 1 84 ? -1.215 -38.036 -4.032 1.00 29.52 84 ALA A O 1
ATOM 660 N N . SER A 1 85 ? 0.094 -38.746 -5.709 1.00 28.03 85 SER A N 1
ATOM 661 C CA . SER A 1 85 ? -0.772 -38.651 -6.895 1.00 28.03 85 SER A CA 1
ATOM 662 C C . SER A 1 85 ? 0.001 -39.371 -8.023 1.00 28.03 85 SER A C 1
ATOM 664 O O . SER A 1 85 ? 1.227 -39.453 -7.883 1.00 28.03 85 SER A O 1
ATOM 666 N N . PRO A 1 86 ? -0.602 -39.882 -9.120 1.00 37.94 86 PRO A N 1
ATOM 667 C CA . PRO A 1 86 ? -1.920 -39.542 -9.667 1.00 37.94 86 PRO A CA 1
ATOM 668 C C . PRO A 1 86 ? -2.774 -40.754 -10.113 1.00 37.94 86 PRO A C 1
ATOM 670 O O . PRO A 1 86 ? -2.261 -41.845 -10.347 1.00 37.94 86 PRO A O 1
ATOM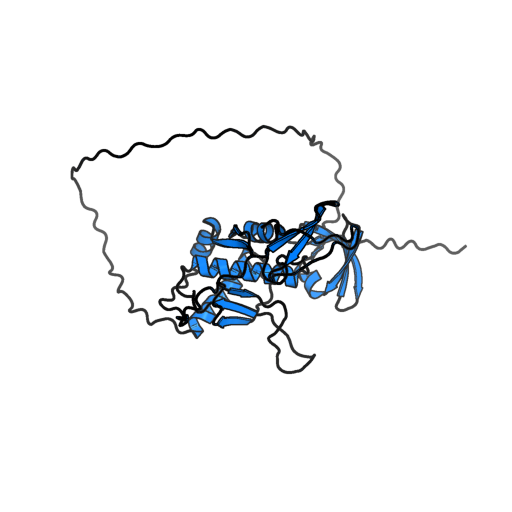 673 N N . ALA A 1 87 ? -4.074 -40.540 -10.319 1.00 28.86 87 ALA A N 1
ATOM 674 C CA . ALA A 1 87 ? -4.876 -41.375 -11.213 1.00 28.86 87 ALA A CA 1
ATOM 675 C C . ALA A 1 87 ? -5.944 -40.516 -11.908 1.00 28.86 87 ALA A C 1
ATOM 677 O O . ALA A 1 87 ? -6.670 -39.762 -11.263 1.00 28.86 87 ALA A O 1
ATOM 678 N N . GLU A 1 88 ? -5.953 -40.616 -13.232 1.00 33.31 88 GLU A N 1
ATOM 679 C CA . GLU A 1 88 ? -6.862 -39.985 -14.191 1.00 33.31 88 GLU A CA 1
ATOM 680 C C . GLU A 1 88 ? -8.137 -40.841 -14.418 1.00 33.31 88 GLU A C 1
ATOM 682 O O . GLU A 1 88 ? -8.241 -41.926 -13.842 1.00 33.31 88 GLU A O 1
ATOM 687 N N . PRO A 1 89 ? -9.138 -40.347 -15.181 1.00 37.28 89 PRO A N 1
ATOM 688 C CA . PRO A 1 89 ? -10.556 -40.518 -14.868 1.00 37.28 89 PRO A CA 1
ATOM 689 C C . PRO A 1 89 ? -11.252 -41.629 -15.666 1.00 37.28 89 PRO A C 1
ATOM 691 O O . PRO A 1 89 ? -10.847 -41.964 -16.777 1.00 37.28 89 PRO A O 1
ATOM 694 N N . GLU A 1 90 ? -12.380 -42.114 -15.139 1.00 31.56 90 GLU A N 1
ATOM 695 C CA . GLU A 1 90 ? -13.311 -42.978 -15.867 1.00 31.56 90 GLU A CA 1
ATOM 696 C C . GLU A 1 90 ? -14.716 -42.354 -15.930 1.00 31.56 90 GLU A C 1
ATOM 698 O O . GLU A 1 90 ? -15.244 -41.797 -14.969 1.00 31.56 90 GLU A O 1
ATOM 703 N N . THR A 1 91 ? -15.269 -42.413 -17.135 1.00 27.27 91 THR A N 1
ATOM 704 C CA . THR A 1 91 ? -16.541 -41.880 -17.633 1.00 27.27 91 THR A CA 1
ATOM 705 C C . THR A 1 91 ? -17.719 -42.839 -17.418 1.00 27.27 91 THR A C 1
ATOM 707 O O . THR A 1 91 ? -17.554 -44.019 -17.703 1.00 27.27 91 THR A O 1
ATOM 710 N N . ALA A 1 92 ? -18.914 -42.329 -17.082 1.00 31.42 92 ALA A N 1
ATOM 711 C CA . ALA A 1 92 ? -20.254 -42.811 -17.515 1.00 31.42 92 ALA A CA 1
ATOM 712 C C . ALA A 1 92 ? -21.332 -41.945 -16.817 1.00 31.42 92 ALA A C 1
ATOM 714 O O . ALA A 1 92 ? -21.329 -41.836 -15.599 1.00 31.42 92 ALA A O 1
ATOM 715 N N . GLN A 1 93 ? -22.056 -41.058 -17.509 1.00 29.25 93 GLN A N 1
ATOM 716 C CA . GLN A 1 93 ? -23.341 -41.246 -18.214 1.00 29.25 93 GLN A CA 1
ATOM 717 C C . GLN A 1 93 ? -24.551 -41.682 -17.352 1.00 29.25 93 GLN A C 1
ATOM 719 O O . GLN A 1 93 ? -24.643 -42.829 -16.942 1.00 29.25 93 GLN A O 1
ATOM 724 N N . ALA A 1 94 ? -25.459 -40.702 -17.186 1.00 27.41 94 ALA A N 1
ATOM 725 C CA . ALA A 1 94 ? -26.932 -40.700 -17.268 1.00 27.41 94 ALA A CA 1
ATOM 726 C C . ALA A 1 94 ? -27.780 -41.747 -16.518 1.00 27.41 94 ALA A C 1
ATOM 728 O O . ALA A 1 94 ? -27.717 -42.927 -16.833 1.00 27.41 94 ALA A O 1
ATOM 729 N N . ASP A 1 95 ? -28.714 -41.258 -15.687 1.00 29.44 95 ASP A N 1
ATOM 730 C CA . ASP A 1 95 ? -30.150 -41.506 -15.907 1.00 29.44 95 ASP A CA 1
ATOM 731 C C . ASP A 1 95 ? -31.046 -40.462 -15.200 1.00 29.44 95 ASP A C 1
ATOM 733 O O . ASP A 1 95 ? -30.670 -39.866 -14.189 1.00 29.44 95 ASP A O 1
ATOM 737 N N . GLU A 1 96 ? -32.209 -40.218 -15.800 1.00 29.44 96 GLU A N 1
ATOM 738 C CA . GLU A 1 96 ? -33.216 -39.197 -15.502 1.00 29.44 96 GLU A CA 1
ATOM 739 C C . GLU A 1 96 ? -34.112 -39.555 -14.303 1.00 29.44 96 GLU A C 1
ATOM 741 O O . GLU A 1 96 ? -34.441 -40.720 -14.089 1.00 29.44 96 GLU A O 1
ATOM 746 N N . SER A 1 97 ? -34.613 -38.546 -13.576 1.00 32.22 97 SER A N 1
ATOM 747 C CA . SER A 1 97 ? -36.058 -38.358 -13.299 1.00 32.22 97 SER A CA 1
ATOM 748 C C . SER A 1 97 ? -36.321 -37.169 -12.358 1.00 32.22 97 SER A C 1
ATOM 750 O O . SER A 1 97 ? -35.833 -37.110 -11.232 1.00 32.22 97 SER A O 1
ATOM 752 N N . ALA A 1 98 ? -37.126 -36.215 -12.839 1.00 32.59 98 ALA A N 1
ATOM 753 C CA . ALA A 1 98 ? -37.760 -35.152 -12.052 1.00 32.59 98 ALA A CA 1
ATOM 754 C C . ALA A 1 98 ? -38.976 -35.699 -11.263 1.00 32.59 98 ALA A C 1
ATOM 756 O O . ALA A 1 98 ? -39.461 -36.791 -11.577 1.00 32.59 98 ALA A O 1
ATOM 757 N N . PRO A 1 99 ? -39.517 -34.944 -10.285 1.00 35.72 99 PRO A N 1
ATOM 758 C CA . PRO A 1 99 ? -40.617 -34.048 -10.655 1.00 35.72 99 PRO A CA 1
ATOM 759 C C . PRO A 1 99 ? -40.670 -32.690 -9.924 1.00 35.72 99 PRO A C 1
ATOM 761 O O . PRO A 1 99 ? -40.219 -32.538 -8.794 1.00 35.72 99 PRO A O 1
ATOM 764 N N . ASP A 1 100 ? -41.282 -31.745 -10.643 1.00 27.84 100 ASP A N 1
ATOM 765 C CA . ASP A 1 100 ? -42.139 -30.624 -10.230 1.00 27.84 100 ASP A CA 1
ATOM 766 C C . ASP A 1 100 ? -41.926 -29.937 -8.868 1.00 27.84 100 ASP A C 1
ATOM 768 O O . ASP A 1 100 ? -42.294 -30.437 -7.805 1.00 27.84 100 ASP A O 1
ATOM 772 N N . GLY A 1 101 ? -41.467 -28.687 -8.950 1.00 31.39 101 GLY A N 1
ATOM 773 C CA . GLY A 1 101 ? -41.491 -27.694 -7.883 1.00 31.39 101 GLY A CA 1
ATOM 774 C C . GLY A 1 101 ? -41.536 -26.299 -8.499 1.00 31.39 101 GLY A C 1
ATOM 775 O O . GLY A 1 101 ? -40.518 -25.741 -8.893 1.00 31.39 101 GLY A O 1
ATOM 776 N N . GLN A 1 102 ? -42.748 -25.782 -8.649 1.00 32.44 102 GLN A N 1
ATOM 777 C CA . GLN A 1 102 ? -43.088 -24.481 -9.205 1.00 32.44 102 GLN A CA 1
ATOM 778 C C . GLN A 1 102 ? -42.639 -23.353 -8.260 1.00 32.44 102 GLN A C 1
ATOM 780 O O . GLN A 1 102 ? -43.295 -23.104 -7.253 1.00 32.44 102 GLN A O 1
ATOM 785 N N . GLU A 1 103 ? -41.570 -22.632 -8.602 1.00 32.44 103 GLU A N 1
ATOM 786 C CA . GLU A 1 103 ? -41.260 -21.329 -8.003 1.00 32.44 103 GLU A CA 1
ATOM 787 C C . GLU A 1 103 ? -41.033 -20.278 -9.087 1.00 32.44 103 GLU A C 1
ATOM 789 O O . GLU A 1 103 ? -40.415 -20.509 -10.127 1.00 32.44 103 GLU A O 1
ATOM 794 N N . SER A 1 104 ? -41.656 -19.126 -8.864 1.00 28.73 104 SER A N 1
ATOM 795 C CA . SER A 1 104 ? -41.856 -18.090 -9.858 1.00 28.73 104 SER A CA 1
ATOM 796 C C . SER A 1 104 ? -40.548 -17.362 -10.147 1.00 28.73 104 SER A C 1
ATOM 798 O O . SER A 1 104 ? -39.998 -16.688 -9.276 1.00 28.73 104 SER A O 1
ATOM 800 N N . ALA A 1 105 ? -40.090 -17.444 -11.392 1.00 28.94 105 ALA A N 1
ATOM 801 C CA . ALA A 1 105 ? -39.028 -16.600 -11.903 1.00 28.94 105 ALA A CA 1
ATOM 802 C C . ALA A 1 105 ? -39.534 -15.151 -11.971 1.00 28.94 105 ALA A C 1
ATOM 804 O O . ALA A 1 105 ? -40.272 -14.777 -12.879 1.00 28.94 105 ALA A O 1
ATOM 805 N N . THR A 1 106 ? -39.157 -14.326 -10.996 1.00 30.80 106 THR A N 1
ATOM 806 C CA . THR A 1 106 ? -39.114 -12.879 -11.206 1.00 30.80 106 THR A CA 1
ATOM 807 C C . THR A 1 106 ? -37.805 -12.569 -11.912 1.00 30.80 106 THR A C 1
ATOM 809 O O . THR A 1 106 ? -36.729 -12.639 -11.320 1.00 30.80 106 THR A O 1
ATOM 812 N N . GLU A 1 107 ? -37.923 -12.291 -13.205 1.00 32.34 107 GLU A N 1
ATOM 813 C CA . GLU A 1 107 ? -36.866 -11.823 -14.089 1.00 32.34 107 GLU A CA 1
ATOM 814 C C . GLU A 1 107 ? -36.192 -10.583 -13.480 1.00 32.34 107 GLU A C 1
ATOM 816 O O . GLU A 1 107 ? -36.781 -9.503 -13.412 1.00 32.34 107 GLU A O 1
ATOM 821 N N . ALA A 1 108 ? -34.952 -10.737 -13.014 1.00 34.78 108 ALA A N 1
ATOM 822 C CA . ALA A 1 108 ? -34.089 -9.606 -12.714 1.00 34.78 108 ALA A CA 1
ATOM 823 C C . ALA A 1 108 ? -33.691 -8.973 -14.051 1.00 34.78 108 ALA A C 1
ATOM 825 O O . ALA A 1 108 ? -32.853 -9.497 -14.786 1.00 34.78 108 ALA A O 1
ATOM 826 N N . GLN A 1 109 ? -34.363 -7.877 -14.390 1.00 35.41 109 GLN A N 1
ATOM 827 C CA . GLN A 1 109 ? -34.012 -7.024 -15.515 1.00 35.41 109 GLN A CA 1
ATOM 828 C C . GLN A 1 109 ? -32.567 -6.555 -15.323 1.00 35.41 109 GLN A C 1
ATOM 830 O O . GLN A 1 109 ? -32.228 -5.961 -14.301 1.00 35.41 109 GLN A O 1
ATOM 835 N N . GLY A 1 110 ? -31.709 -6.897 -16.284 1.00 38.06 110 GLY A N 1
ATOM 836 C CA . GLY A 1 110 ? -30.336 -6.425 -16.330 1.00 38.06 110 GLY A CA 1
ATOM 837 C C . GLY A 1 110 ? -30.341 -4.918 -16.521 1.00 38.06 110 GLY A C 1
ATOM 838 O O . GLY A 1 110 ? -30.671 -4.434 -17.600 1.00 38.06 110 GLY A O 1
ATOM 839 N N . ASP A 1 111 ? -29.990 -4.190 -15.467 1.00 44.50 111 ASP A N 1
ATOM 840 C CA . ASP A 1 111 ? -29.647 -2.784 -15.582 1.00 44.50 111 ASP A CA 1
ATOM 841 C C . ASP A 1 111 ? -28.418 -2.677 -16.491 1.00 44.50 111 ASP A C 1
ATOM 843 O O . ASP A 1 111 ? -27.341 -3.186 -16.170 1.00 44.50 111 ASP A O 1
ATOM 847 N N . ASP A 1 112 ? -28.579 -2.008 -17.634 1.00 49.28 112 ASP A N 1
ATOM 848 C CA . ASP A 1 112 ? -27.486 -1.502 -18.459 1.00 49.28 112 ASP A CA 1
ATOM 849 C C . ASP A 1 112 ? -26.613 -0.574 -17.595 1.00 49.28 112 ASP A C 1
ATOM 851 O O . ASP A 1 112 ? -26.830 0.638 -17.495 1.00 49.28 112 ASP A O 1
ATOM 855 N N . ALA A 1 113 ? -25.645 -1.164 -16.891 1.00 59.62 113 ALA A N 1
ATOM 856 C CA . ALA A 1 113 ? -24.816 -0.476 -15.921 1.00 59.62 113 ALA A CA 1
ATOM 857 C C . ALA A 1 113 ? -23.928 0.545 -16.636 1.00 59.62 113 ALA A C 1
ATOM 859 O O . ALA A 1 113 ? -22.892 0.224 -17.226 1.00 59.62 113 ALA A O 1
ATOM 860 N N . LYS A 1 114 ? -24.339 1.813 -16.568 1.00 63.69 114 LYS A N 1
ATOM 861 C CA . LYS A 1 114 ? -23.506 2.953 -16.943 1.00 63.69 114 LYS A CA 1
ATOM 862 C C . LYS A 1 114 ? -22.118 2.782 -16.300 1.00 63.69 114 LYS A C 1
ATOM 864 O O . LYS A 1 114 ? -22.049 2.566 -15.088 1.00 63.69 114 LYS A O 1
ATOM 869 N N . PRO A 1 115 ? -21.016 2.906 -17.063 1.00 69.75 115 PRO A N 1
ATOM 870 C CA . PRO A 1 115 ? -19.679 2.772 -16.501 1.00 69.75 115 PRO A CA 1
ATOM 871 C C . PRO A 1 115 ? -19.489 3.798 -15.379 1.00 69.75 115 PRO A C 1
ATOM 873 O O . PRO A 1 115 ? -19.803 4.979 -15.561 1.00 69.75 115 PRO A O 1
ATOM 876 N N . LEU A 1 116 ? -18.999 3.335 -14.223 1.00 81.00 116 LEU A N 1
ATOM 877 C CA . LEU A 1 116 ? -18.777 4.180 -13.047 1.00 81.00 116 LEU A CA 1
ATOM 878 C C . LEU A 1 116 ? -17.924 5.395 -13.422 1.00 81.00 116 LEU A C 1
ATOM 880 O O . LEU A 1 116 ? -16.878 5.256 -14.065 1.00 81.00 116 LEU A O 1
ATOM 884 N N . ALA A 1 117 ? -18.351 6.587 -13.000 1.00 89.44 117 ALA A N 1
ATOM 885 C CA . ALA A 1 117 ? -17.523 7.770 -13.154 1.00 89.44 117 ALA A CA 1
ATOM 886 C C . ALA A 1 117 ? -16.307 7.669 -12.224 1.00 89.44 117 ALA A C 1
ATOM 888 O O . ALA A 1 117 ? -16.367 7.052 -11.159 1.00 89.44 117 ALA A O 1
ATOM 889 N N . LEU A 1 118 ? -15.201 8.328 -12.582 1.00 89.12 118 LEU A N 1
ATOM 890 C CA . LEU A 1 118 ? -14.002 8.332 -11.737 1.00 89.12 118 LEU A CA 1
ATOM 891 C C . LEU A 1 118 ? -14.289 8.877 -10.327 1.00 89.12 118 LEU A C 1
ATOM 893 O O . LEU A 1 118 ? -13.735 8.375 -9.355 1.00 89.12 118 LEU A O 1
ATOM 897 N N . SER A 1 119 ? -15.197 9.849 -10.206 1.00 92.88 119 SER A N 1
ATOM 898 C CA . SER A 1 119 ? -15.672 10.357 -8.915 1.00 92.88 119 SER A CA 1
ATOM 899 C C . SER A 1 119 ? -16.347 9.279 -8.064 1.00 92.88 119 SER A C 1
ATOM 901 O O . SER A 1 119 ? -16.120 9.225 -6.860 1.00 92.88 119 SER A O 1
ATOM 903 N N . ASP A 1 120 ? -17.136 8.394 -8.679 1.00 94.06 120 ASP A N 1
ATOM 904 C CA . ASP A 1 120 ? -17.820 7.304 -7.974 1.00 94.06 120 ASP A CA 1
ATOM 905 C C . ASP A 1 120 ? -16.820 6.236 -7.525 1.00 94.06 120 ASP A C 1
ATOM 907 O O . ASP A 1 120 ? -16.943 5.684 -6.433 1.00 94.06 120 ASP A O 1
ATOM 911 N N . ILE A 1 121 ? -15.795 5.980 -8.345 1.00 94.62 121 ILE A N 1
ATOM 912 C CA . ILE A 1 121 ? -14.690 5.078 -8.006 1.00 94.62 121 ILE A CA 1
ATOM 913 C C . ILE A 1 121 ? -13.926 5.618 -6.797 1.00 94.62 121 ILE A C 1
ATOM 915 O O . ILE A 1 121 ? -13.744 4.888 -5.827 1.00 94.62 121 ILE A O 1
ATOM 919 N N . VAL A 1 122 ? -13.520 6.892 -6.818 1.00 96.06 122 VAL A N 1
ATOM 920 C CA . VAL A 1 122 ? -12.818 7.519 -5.686 1.00 96.06 122 VAL A CA 1
ATOM 921 C C . VAL A 1 122 ? -13.683 7.471 -4.428 1.00 96.06 122 VAL A C 1
ATOM 923 O O . VAL A 1 122 ? -13.206 7.018 -3.393 1.00 96.06 122 VAL A O 1
ATOM 926 N N . LYS A 1 123 ? -14.976 7.797 -4.527 1.00 96.69 123 LYS A N 1
ATOM 927 C CA . LYS A 1 123 ? -15.911 7.710 -3.397 1.00 96.69 123 LYS A CA 1
ATOM 928 C C . LYS A 1 123 ? -16.021 6.289 -2.828 1.00 96.69 123 LYS A C 1
ATOM 930 O O . LYS A 1 123 ? -16.068 6.111 -1.612 1.00 96.69 123 LYS A O 1
ATOM 935 N N . LYS A 1 124 ? -16.043 5.261 -3.685 1.00 97.00 124 LYS A N 1
ATOM 936 C CA . LYS A 1 124 ? -16.004 3.856 -3.244 1.00 97.00 124 LYS A CA 1
ATOM 937 C C . LYS A 1 124 ? -14.684 3.507 -2.552 1.00 97.00 124 LYS A C 1
ATOM 939 O O . LYS A 1 124 ? -14.710 2.768 -1.575 1.00 97.00 124 LYS A O 1
ATOM 944 N N . LEU A 1 125 ? -13.552 4.026 -3.028 1.00 98.00 125 LEU A N 1
ATOM 945 C CA . LEU A 1 125 ? -12.242 3.812 -2.402 1.00 98.00 125 LEU A CA 1
ATOM 946 C C . LEU A 1 125 ? -12.120 4.529 -1.047 1.00 98.00 125 LEU A C 1
ATOM 948 O O . LEU A 1 125 ? -11.544 3.969 -0.121 1.00 98.00 125 LEU A O 1
ATOM 952 N N . GLU A 1 126 ? -12.700 5.720 -0.89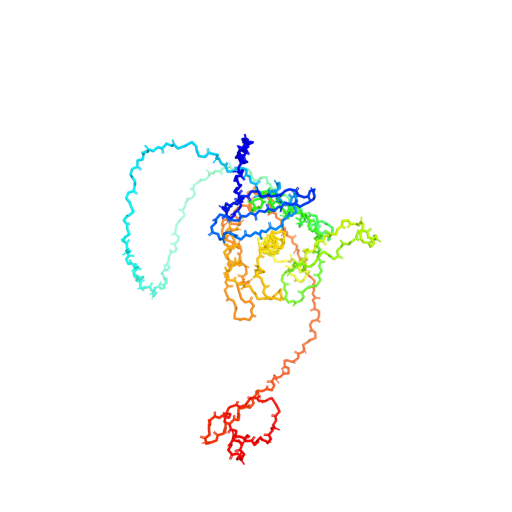7 1.00 98.31 126 GLU A N 1
ATOM 953 C CA . GLU A 1 126 ? -12.809 6.408 0.396 1.00 98.31 126 GLU A CA 1
ATOM 954 C C . GLU A 1 126 ? -13.654 5.604 1.390 1.00 98.31 126 GLU A C 1
ATOM 956 O O . GLU A 1 126 ? -13.225 5.373 2.519 1.00 98.31 126 GLU A O 1
ATOM 961 N N . GLY A 1 127 ? -14.812 5.100 0.950 1.00 98.19 127 GLY A N 1
ATOM 962 C CA . GLY A 1 127 ? -15.641 4.212 1.768 1.00 98.19 127 GLY A CA 1
ATOM 963 C C . GLY A 1 127 ? -14.940 2.896 2.120 1.00 98.19 127 GLY A C 1
ATOM 964 O O . GLY A 1 127 ? -15.067 2.411 3.242 1.00 98.19 127 GLY A O 1
ATOM 965 N N . LEU A 1 128 ? -14.149 2.341 1.196 1.00 98.50 128 LEU A N 1
ATOM 966 C CA . LEU A 1 128 ? -13.317 1.164 1.449 1.00 98.50 128 LEU A CA 1
ATOM 967 C C . LEU A 1 128 ? -12.269 1.434 2.529 1.00 98.50 128 LEU A C 1
ATOM 969 O O . LEU A 1 128 ? -12.082 0.602 3.412 1.00 98.50 128 LEU A O 1
ATOM 973 N N . PHE A 1 129 ? -11.599 2.587 2.474 1.00 98.69 129 PHE A N 1
ATOM 974 C CA . PHE A 1 129 ? -10.649 2.978 3.510 1.00 98.69 129 PHE A CA 1
ATOM 975 C C . PHE A 1 129 ? -11.330 3.032 4.879 1.00 98.69 129 PHE A C 1
ATOM 977 O O . PHE A 1 129 ? -10.812 2.464 5.834 1.00 98.69 129 PHE A O 1
ATOM 984 N N . ASP A 1 130 ? -12.503 3.660 4.979 1.00 98.44 130 ASP A N 1
ATOM 985 C CA . ASP A 1 130 ? -13.238 3.759 6.245 1.00 98.44 130 ASP A CA 1
ATOM 986 C C . ASP A 1 130 ? -13.656 2.395 6.790 1.00 98.44 130 ASP A C 1
ATOM 988 O O . ASP A 1 130 ? -13.480 2.122 7.979 1.00 98.44 130 ASP A O 1
ATOM 992 N N . LEU A 1 131 ? -14.162 1.529 5.910 1.00 98.31 131 LEU A N 1
ATOM 993 C CA . LEU A 1 131 ? -14.524 0.158 6.244 1.00 98.31 131 LEU A CA 1
ATOM 994 C C . LEU A 1 131 ? -13.322 -0.595 6.825 1.00 98.31 131 LEU A C 1
ATOM 996 O O . LEU A 1 131 ? -13.396 -1.142 7.923 1.00 98.31 131 LEU A O 1
ATOM 1000 N N . LEU A 1 132 ? -12.196 -0.594 6.109 1.00 98.56 132 LEU A N 1
ATOM 1001 C CA . LEU A 1 132 ? -10.979 -1.282 6.536 1.00 98.56 132 LEU A CA 1
ATOM 1002 C C . LEU A 1 132 ? -10.389 -0.668 7.810 1.00 98.56 132 LEU A C 1
ATOM 1004 O O . LEU A 1 132 ? -9.872 -1.392 8.659 1.00 98.56 132 LEU A O 1
ATOM 1008 N N . ASN A 1 133 ? -10.497 0.652 7.971 1.00 98.38 133 ASN A N 1
ATOM 1009 C CA . ASN A 1 133 ? -10.056 1.366 9.165 1.00 98.38 133 ASN A CA 1
ATOM 1010 C C . ASN A 1 133 ? -10.857 0.902 10.386 1.00 98.38 133 ASN A C 1
ATOM 1012 O O . ASN A 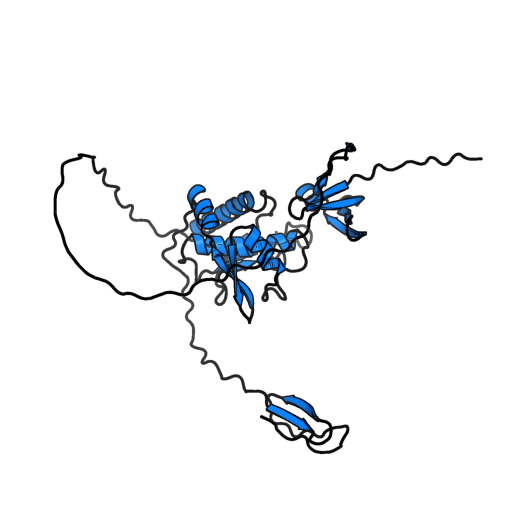1 133 ? -10.278 0.610 11.429 1.00 98.38 133 ASN A O 1
ATOM 1016 N N . GLY A 1 134 ? -12.177 0.758 10.242 1.00 97.75 134 GLY A N 1
ATOM 1017 C CA . GLY A 1 134 ? -13.037 0.187 11.277 1.00 97.75 134 GLY A CA 1
ATOM 1018 C C . GLY A 1 134 ? -12.695 -1.270 11.600 1.00 97.75 134 GLY A C 1
ATOM 1019 O O . GLY A 1 134 ? -12.541 -1.609 12.770 1.00 97.75 134 GLY A O 1
ATOM 1020 N N . LEU A 1 135 ? -12.528 -2.114 10.577 1.00 96.94 135 LEU A N 1
ATOM 1021 C CA . LEU A 1 135 ? -12.294 -3.555 10.745 1.00 96.94 135 LEU A CA 1
ATOM 1022 C C . LEU A 1 135 ? -10.930 -3.898 11.359 1.00 96.94 135 LEU A C 1
ATOM 1024 O O . LEU A 1 135 ? -10.841 -4.825 12.160 1.00 96.94 135 LEU A O 1
ATOM 1028 N N . TYR A 1 136 ? -9.869 -3.189 10.966 1.00 97.62 136 TYR A N 1
ATOM 1029 C CA . TYR A 1 136 ? -8.484 -3.602 11.238 1.00 97.62 136 TYR A CA 1
ATOM 1030 C C . TYR A 1 136 ? -7.660 -2.604 12.046 1.00 97.62 136 TYR A C 1
ATOM 1032 O O . TYR A 1 136 ? -6.529 -2.910 12.435 1.00 97.62 136 TYR A O 1
ATOM 1040 N N . PHE A 1 137 ? -8.190 -1.403 12.268 1.00 96.06 137 PHE A N 1
ATOM 1041 C CA . PHE A 1 137 ? -7.462 -0.324 12.926 1.00 96.06 137 PHE A CA 1
ATOM 1042 C C . PHE A 1 137 ? -8.311 0.419 13.961 1.00 96.06 137 PHE A C 1
ATOM 1044 O O . PHE A 1 137 ? -7.913 1.499 14.375 1.00 96.06 137 PHE A O 1
ATOM 1051 N N . GLU A 1 138 ? -9.463 -0.118 14.381 1.00 95.25 138 GLU A N 1
ATOM 1052 C CA . GLU A 1 138 ? -10.351 0.504 15.382 1.00 95.25 138 GLU A CA 1
ATOM 1053 C C . GLU A 1 138 ? -10.790 1.942 15.017 1.00 95.25 138 GLU A C 1
ATOM 1055 O O . GLU A 1 138 ? -11.049 2.774 15.887 1.00 95.25 138 GLU A O 1
ATOM 1060 N N . GLY A 1 139 ? -10.823 2.283 13.723 1.00 94.88 139 GLY A N 1
ATOM 1061 C CA . GLY A 1 139 ? -11.090 3.649 13.251 1.00 94.88 139 GLY A CA 1
ATOM 1062 C C . GLY A 1 139 ? -9.966 4.648 13.566 1.00 94.88 139 GLY A C 1
ATOM 1063 O O . GLY A 1 139 ? -10.147 5.866 13.476 1.00 94.88 139 GLY A O 1
ATOM 1064 N N . ALA A 1 140 ? -8.794 4.156 13.959 1.00 92.69 140 ALA A N 1
ATOM 1065 C CA . ALA A 1 140 ? -7.695 4.955 14.462 1.00 92.69 140 ALA A CA 1
ATOM 1066 C C . ALA A 1 140 ? -6.637 5.315 13.405 1.00 92.69 140 ALA A C 1
ATOM 1068 O O . ALA A 1 140 ? -5.559 5.758 13.779 1.00 92.69 140 ALA A O 1
ATOM 1069 N N . LEU A 1 141 ? -6.931 5.256 12.105 1.00 94.62 141 LEU A N 1
ATOM 1070 C CA . LEU A 1 141 ? -6.145 5.966 11.080 1.00 94.62 141 LEU A CA 1
ATOM 1071 C C . LEU A 1 141 ? -6.825 7.264 10.657 1.00 94.62 141 LEU A C 1
ATOM 1073 O O . LEU A 1 141 ? -8.049 7.315 10.531 1.00 94.62 141 LEU A O 1
ATOM 1077 N N . SER A 1 142 ? -6.046 8.340 10.495 1.00 92.88 142 SER A N 1
ATOM 1078 C CA . SER A 1 142 ? -6.567 9.557 9.860 1.00 92.88 142 SER A CA 1
ATOM 1079 C C . SER A 1 142 ? -6.730 9.308 8.360 1.00 92.88 142 SER A C 1
ATOM 1081 O O . SER A 1 142 ? -5.905 8.620 7.759 1.00 92.88 142 SER A O 1
ATOM 1083 N N . ARG A 1 143 ? -7.817 9.799 7.750 1.00 95.12 143 ARG A N 1
ATOM 1084 C CA . ARG A 1 143 ? -8.057 9.535 6.326 1.00 95.12 143 ARG A CA 1
ATOM 1085 C C . ARG A 1 143 ? -7.025 10.301 5.484 1.00 95.12 143 ARG A C 1
ATOM 1087 O O . ARG A 1 143 ? -6.996 11.530 5.563 1.00 95.12 143 ARG A O 1
ATOM 1094 N N . PRO A 1 144 ? -6.181 9.614 4.693 1.00 96.44 144 PRO A N 1
ATOM 1095 C CA . PRO A 1 144 ? -5.293 10.270 3.747 1.00 96.44 144 PRO A CA 1
ATOM 1096 C C . PRO A 1 144 ? -6.096 10.770 2.543 1.00 96.44 144 PRO A C 1
ATOM 1098 O O . PRO A 1 144 ? -7.244 10.376 2.330 1.00 96.44 144 PRO A O 1
ATOM 1101 N N . VAL A 1 145 ? -5.474 11.588 1.699 1.00 97.25 145 VAL A N 1
ATOM 1102 C CA . VAL A 1 145 ? -6.034 11.871 0.375 1.00 97.25 145 VAL A CA 1
ATOM 1103 C C . VAL A 1 145 ? -5.933 10.596 -0.462 1.00 97.25 145 VAL A C 1
ATOM 1105 O O . VAL A 1 145 ? -4.842 10.053 -0.646 1.00 97.25 145 VAL A O 1
ATOM 1108 N N . ILE A 1 146 ? -7.072 10.100 -0.945 1.00 98.12 146 ILE A N 1
ATOM 1109 C CA . ILE A 1 146 ? -7.138 8.892 -1.770 1.00 98.12 146 ILE A CA 1
ATOM 1110 C C . ILE A 1 146 ? -7.212 9.303 -3.232 1.00 98.12 146 ILE A C 1
ATOM 1112 O O . ILE A 1 146 ? -8.127 10.013 -3.649 1.00 98.12 146 ILE A O 1
ATOM 1116 N N . THR A 1 147 ? -6.239 8.858 -4.021 1.00 97.38 147 THR A N 1
ATOM 1117 C CA . THR A 1 147 ? -6.131 9.228 -5.433 1.00 97.38 147 THR A CA 1
ATOM 1118 C C . THR A 1 147 ? -6.132 8.007 -6.342 1.00 97.38 147 THR A C 1
ATOM 1120 O O . THR A 1 147 ? -5.825 6.884 -5.942 1.00 97.38 147 THR A O 1
ATOM 1123 N N . VAL A 1 148 ? -6.525 8.233 -7.596 1.00 96.44 148 VAL A N 1
ATOM 1124 C CA . VAL A 1 148 ? -6.420 7.255 -8.678 1.00 96.44 148 VAL A CA 1
ATOM 1125 C C . VAL A 1 148 ? -5.559 7.866 -9.772 1.00 96.44 148 VAL A C 1
ATOM 1127 O O . VAL A 1 148 ? -6.018 8.693 -10.563 1.00 96.44 148 VAL A O 1
ATOM 1130 N N . GLN A 1 149 ? -4.288 7.487 -9.803 1.00 94.81 149 GLN A N 1
ATOM 1131 C CA . GLN A 1 149 ? -3.296 8.017 -10.733 1.00 94.81 149 GLN A CA 1
ATOM 1132 C C . GLN A 1 149 ? -2.430 6.898 -11.310 1.00 94.81 149 GLN A C 1
ATOM 1134 O O . GLN A 1 149 ? -2.453 5.752 -10.861 1.00 94.81 149 GLN A O 1
ATOM 1139 N N . SER A 1 150 ? -1.668 7.230 -12.353 1.00 93.00 150 SER A N 1
ATOM 1140 C CA . SER A 1 150 ? -0.762 6.269 -12.987 1.00 93.00 150 SER A CA 1
ATOM 1141 C C . SER A 1 150 ? 0.363 5.875 -12.035 1.00 93.00 150 SER A C 1
ATOM 1143 O O . SER A 1 150 ? 1.091 6.741 -11.553 1.00 93.00 150 SER A O 1
ATOM 1145 N N . THR A 1 151 ? 0.538 4.573 -11.814 1.00 89.12 151 THR A N 1
ATOM 1146 C CA . THR A 1 151 ? 1.711 4.018 -11.126 1.00 89.12 151 THR A CA 1
ATOM 1147 C C . THR A 1 151 ? 2.176 2.740 -11.839 1.00 89.12 151 THR A C 1
ATOM 1149 O O . THR A 1 151 ? 1.863 1.619 -11.447 1.00 89.12 151 THR A O 1
ATOM 1152 N N . PRO A 1 152 ? 2.955 2.859 -12.928 1.00 79.25 152 PRO A N 1
ATOM 1153 C CA . PRO A 1 152 ? 3.193 1.765 -13.879 1.00 79.25 152 PRO A CA 1
ATOM 1154 C C . PRO A 1 152 ? 4.033 0.587 -13.343 1.00 79.25 152 PRO A C 1
ATOM 1156 O O . PRO A 1 152 ? 4.438 -0.284 -14.110 1.00 79.25 152 PRO A O 1
ATOM 1159 N N . ARG A 1 153 ? 4.345 0.547 -12.043 1.00 84.62 153 ARG A N 1
ATOM 1160 C CA . ARG A 1 153 ? 5.154 -0.501 -11.394 1.00 84.62 153 ARG A CA 1
ATOM 1161 C C . ARG A 1 153 ? 4.586 -0.998 -10.067 1.00 84.62 153 ARG A C 1
ATOM 1163 O O . ARG A 1 153 ? 5.239 -1.812 -9.421 1.00 84.62 153 ARG A O 1
ATOM 1170 N N . ALA A 1 154 ? 3.428 -0.500 -9.651 1.00 90.25 154 ALA A N 1
ATOM 1171 C CA . ALA A 1 154 ? 2.802 -0.885 -8.398 1.00 90.25 154 ALA A CA 1
ATOM 1172 C C . ALA A 1 154 ? 1.281 -0.853 -8.546 1.00 90.25 154 ALA A C 1
ATOM 1174 O O . ALA A 1 154 ? 0.747 -0.160 -9.407 1.00 90.25 154 ALA A O 1
ATOM 1175 N N . TYR A 1 155 ? 0.579 -1.594 -7.699 1.00 94.38 155 TYR A N 1
ATOM 1176 C CA . TYR A 1 155 ? -0.882 -1.538 -7.657 1.00 94.38 155 TYR A CA 1
ATOM 1177 C C . TYR A 1 155 ? -1.396 -0.342 -6.858 1.00 94.38 155 TYR A C 1
ATOM 1179 O O . TYR A 1 155 ? -2.493 0.145 -7.119 1.00 94.38 155 TYR A O 1
ATOM 1187 N N . GLY A 1 156 ? -0.586 0.159 -5.934 1.00 95.06 156 GLY A N 1
ATOM 1188 C CA . GLY A 1 156 ? -0.817 1.371 -5.173 1.00 95.06 156 GLY A CA 1
ATOM 1189 C C . GLY A 1 156 ? 0.487 1.853 -4.546 1.00 95.06 156 GLY A C 1
ATOM 1190 O O . GLY A 1 156 ? 1.538 1.248 -4.767 1.00 95.06 156 GLY A O 1
ATOM 1191 N N . HIS A 1 157 ? 0.437 2.990 -3.862 1.00 94.50 157 HIS A N 1
ATOM 1192 C CA . HIS A 1 157 ? 1.497 3.410 -2.949 1.00 94.50 157 HIS A CA 1
ATOM 1193 C C . HIS A 1 157 ? 0.960 4.397 -1.911 1.00 94.50 157 HIS A C 1
ATOM 1195 O O . HIS A 1 157 ? 0.083 5.210 -2.210 1.00 94.50 157 HIS A O 1
ATOM 1201 N N . CYS A 1 158 ? 1.544 4.374 -0.717 1.00 94.75 158 CYS A N 1
ATOM 1202 C CA . CYS A 1 158 ? 1.338 5.386 0.309 1.00 94.75 158 CYS A CA 1
ATOM 1203 C C . CYS A 1 158 ? 2.529 6.353 0.387 1.00 94.75 158 CYS A C 1
ATOM 1205 O O . CYS A 1 158 ? 3.680 5.917 0.524 1.00 94.75 158 CYS A O 1
ATOM 1207 N N . SER A 1 159 ? 2.273 7.663 0.382 1.00 93.12 159 SER A N 1
ATOM 1208 C CA . SER A 1 159 ? 3.319 8.687 0.477 1.00 93.12 159 SER A CA 1
ATOM 1209 C C . SER A 1 159 ? 4.102 8.600 1.793 1.00 93.12 159 SER A C 1
ATOM 1211 O O . SER A 1 159 ? 3.550 8.368 2.865 1.00 93.12 159 SER A O 1
ATOM 1213 N N . THR A 1 160 ? 5.417 8.816 1.741 1.00 89.69 160 THR A N 1
ATOM 1214 C CA . THR A 1 160 ? 6.286 8.785 2.937 1.00 89.69 160 THR A CA 1
ATOM 1215 C C . THR A 1 160 ? 6.115 9.993 3.842 1.00 89.69 160 THR A C 1
ATOM 1217 O O . THR A 1 160 ? 6.383 9.926 5.038 1.00 89.69 160 THR A O 1
ATOM 1220 N N . LYS A 1 161 ? 5.677 11.108 3.264 1.00 89.94 161 LYS A N 1
ATOM 1221 C CA . LYS A 1 161 ? 5.441 12.375 3.945 1.00 89.94 161 LYS A CA 1
ATOM 1222 C C . LYS A 1 161 ? 4.018 12.832 3.672 1.00 89.94 161 LYS A C 1
ATOM 1224 O O . LYS A 1 161 ? 3.389 12.404 2.701 1.00 89.94 161 LYS A O 1
ATOM 1229 N N . LYS A 1 162 ? 3.546 13.740 4.514 1.00 91.44 162 LYS A N 1
ATOM 1230 C CA . LYS A 1 162 ? 2.330 14.500 4.258 1.00 91.44 162 LYS A CA 1
ATOM 1231 C C . LYS A 1 162 ? 2.636 15.506 3.143 1.00 91.44 162 LYS A C 1
ATOM 1233 O O . LYS A 1 162 ? 3.489 16.367 3.333 1.00 91.44 162 LYS A O 1
ATOM 1238 N N . ILE A 1 163 ? 2.042 15.302 1.969 1.00 91.81 163 ILE A N 1
ATOM 1239 C CA . ILE A 1 163 ? 2.331 16.066 0.737 1.00 91.81 163 ILE A CA 1
ATOM 1240 C C . ILE A 1 163 ? 1.145 16.920 0.272 1.00 91.81 163 ILE A C 1
ATOM 1242 O O . ILE A 1 163 ? 1.300 17.746 -0.624 1.00 91.81 163 ILE A O 1
ATOM 1246 N N . TRP A 1 164 ? -0.027 16.712 0.873 1.00 89.19 164 TRP A N 1
ATOM 1247 C CA . TRP A 1 164 ? -1.232 17.490 0.622 1.00 89.19 164 TRP A CA 1
ATOM 1248 C C . TRP A 1 164 ? -1.398 18.523 1.727 1.00 89.19 164 TRP A C 1
ATOM 1250 O O . TRP A 1 164 ? -1.617 18.146 2.877 1.00 89.19 164 TRP A O 1
ATOM 1260 N N . ASN A 1 165 ? -1.289 19.806 1.376 1.00 87.62 165 ASN A N 1
ATOM 1261 C CA . ASN A 1 165 ? -1.209 20.911 2.330 1.00 87.62 165 ASN A CA 1
ATOM 1262 C C . ASN A 1 165 ? -2.309 21.933 2.011 1.00 87.62 165 ASN A C 1
ATOM 1264 O O . ASN A 1 165 ? -2.528 22.250 0.841 1.00 87.62 165 ASN A O 1
ATOM 1268 N N . SER A 1 166 ? -2.947 22.523 3.023 1.00 75.69 166 SER A N 1
ATOM 1269 C CA . SER A 1 166 ? -4.032 23.505 2.839 1.00 75.69 166 SER A CA 1
ATOM 1270 C C . SER A 1 166 ? -3.580 24.923 2.425 1.00 75.69 166 SER A C 1
ATOM 1272 O O . SER A 1 166 ? -4.323 25.884 2.599 1.00 75.69 166 SER A O 1
ATOM 1274 N N . GLY A 1 167 ? -2.385 25.073 1.845 1.00 62.03 167 GLY A N 1
ATOM 1275 C CA . GLY A 1 167 ? -1.944 26.303 1.168 1.00 62.03 167 GLY A CA 1
ATOM 1276 C C . GLY A 1 167 ? -1.268 27.377 2.031 1.00 62.03 167 GLY A C 1
ATOM 1277 O O . GLY A 1 167 ? -0.695 28.304 1.466 1.00 62.03 167 GLY A O 1
ATOM 1278 N N . THR A 1 168 ? -1.253 27.252 3.359 1.00 59.28 168 THR A N 1
ATOM 1279 C CA . THR A 1 168 ? -0.445 28.100 4.255 1.00 59.28 168 THR A CA 1
ATOM 1280 C C . THR A 1 168 ? 0.768 27.324 4.759 1.00 59.28 168 THR A C 1
ATOM 1282 O O . THR A 1 168 ? 0.631 26.308 5.443 1.00 59.28 168 THR A O 1
ATOM 1285 N N . GLU A 1 169 ? 1.973 27.779 4.401 1.00 57.03 169 GLU A N 1
ATOM 1286 C CA . GLU A 1 169 ? 3.216 27.196 4.912 1.00 57.03 169 GLU A CA 1
ATOM 1287 C C . GLU A 1 169 ? 3.235 27.274 6.447 1.00 57.03 169 GLU A C 1
ATOM 1289 O O . GLU A 1 169 ? 3.245 28.358 7.022 1.00 57.03 169 GLU A O 1
ATOM 1294 N N . GLY A 1 170 ? 3.214 26.114 7.108 1.00 55.97 170 GLY A N 1
ATOM 1295 C CA . GLY A 1 170 ? 3.396 25.987 8.558 1.00 55.97 170 GLY A CA 1
ATOM 1296 C C . GLY A 1 170 ? 2.132 26.003 9.425 1.00 55.97 170 GLY A C 1
ATOM 1297 O O . GLY A 1 170 ? 2.236 25.650 10.595 1.00 55.97 170 GLY A O 1
ATOM 1298 N N . GLU A 1 171 ? 0.953 26.336 8.887 1.00 57.22 171 GLU A N 1
ATOM 1299 C CA . GLU A 1 171 ? -0.274 26.518 9.699 1.00 57.22 171 GLU A CA 1
ATOM 1300 C C . GLU A 1 171 ? -1.495 25.720 9.197 1.00 57.22 171 GLU A C 1
ATOM 1302 O O . GLU A 1 171 ? -2.610 25.896 9.685 1.00 57.22 171 GLU A O 1
ATOM 1307 N N . GLY A 1 172 ? -1.294 24.820 8.231 1.00 61.31 172 GLY A N 1
ATOM 1308 C CA . GLY A 1 172 ? -2.341 23.990 7.635 1.00 61.31 172 GLY A CA 1
ATOM 1309 C C . GLY A 1 172 ? -2.263 22.510 8.009 1.00 61.31 172 GLY A C 1
ATOM 1310 O O . GLY A 1 172 ? -1.169 21.948 8.134 1.00 61.31 172 GLY A O 1
ATOM 1311 N N . GLU A 1 173 ? -3.417 21.843 8.117 1.00 75.25 173 GLU A N 1
ATOM 1312 C CA . GLU A 1 173 ? -3.446 20.380 8.188 1.00 75.25 173 GLU A CA 1
ATOM 1313 C C . GLU A 1 173 ? -2.788 19.797 6.932 1.00 75.25 173 GLU A C 1
ATOM 1315 O O . GLU A 1 173 ? -3.037 20.227 5.803 1.00 75.25 173 GLU A O 1
ATOM 1320 N N . SER A 1 174 ? -1.886 18.843 7.155 1.00 87.88 174 SER A N 1
ATOM 1321 C CA . SER A 1 174 ? -1.167 18.155 6.090 1.00 87.88 174 SER A CA 1
ATOM 1322 C C . SER A 1 174 ? -1.526 16.675 6.113 1.00 87.88 174 SER A C 1
ATOM 1324 O O . SER A 1 174 ? -1.548 16.057 7.185 1.00 87.88 174 SER A O 1
ATOM 1326 N N . TYR A 1 175 ? -1.759 16.095 4.939 1.00 92.00 175 TYR A N 1
ATOM 1327 C CA . TYR A 1 175 ? -2.239 14.721 4.800 1.00 92.00 175 TYR A CA 1
ATOM 1328 C C . TYR A 1 175 ? -1.287 13.864 3.969 1.00 92.00 175 TYR A C 1
ATOM 1330 O O . TYR A 1 175 ? -0.626 14.334 3.034 1.00 92.00 175 TYR A O 1
ATOM 1338 N N . TYR A 1 176 ? -1.221 12.583 4.328 1.00 95.31 176 TYR A N 1
ATOM 1339 C CA . TYR A 1 176 ? -0.628 11.555 3.482 1.00 95.31 176 TYR A CA 1
ATOM 1340 C C . TYR A 1 176 ? -1.485 11.331 2.235 1.00 95.31 176 TYR A C 1
ATOM 1342 O O . TYR A 1 176 ? -2.651 11.723 2.184 1.00 95.31 176 TYR A O 1
ATOM 1350 N N . GLU A 1 177 ? -0.903 10.670 1.245 1.00 96.88 177 GLU A N 1
ATOM 1351 C CA . GLU A 1 177 ? -1.603 10.157 0.077 1.00 96.88 177 GLU A CA 1
ATOM 1352 C C . GLU A 1 177 ? -1.603 8.630 0.105 1.00 96.88 177 GLU A C 1
ATOM 1354 O O . GLU A 1 177 ? -0.579 8.016 0.417 1.00 96.88 177 GLU A O 1
ATOM 1359 N N . ILE A 1 178 ? -2.730 8.023 -0.263 1.00 97.69 178 ILE A N 1
ATOM 1360 C CA . ILE A 1 178 ? -2.772 6.647 -0.757 1.00 97.69 178 ILE A CA 1
ATOM 1361 C C . ILE A 1 178 ? -3.271 6.700 -2.197 1.00 97.69 178 ILE A C 1
ATOM 1363 O O . ILE A 1 178 ? -4.430 7.018 -2.458 1.00 97.69 178 ILE A O 1
ATOM 1367 N N . ASN A 1 179 ? -2.391 6.374 -3.136 1.00 97.75 179 ASN A N 1
ATOM 1368 C CA . ASN A 1 179 ? -2.736 6.300 -4.545 1.00 97.75 179 ASN A CA 1
ATOM 1369 C C . ASN A 1 179 ? -3.013 4.851 -4.950 1.00 97.75 179 ASN A C 1
ATOM 1371 O O . ASN A 1 179 ? -2.166 3.983 -4.741 1.00 97.75 179 ASN A O 1
ATOM 1375 N N . ILE A 1 180 ? -4.129 4.614 -5.635 1.00 97.56 180 ILE A N 1
ATOM 1376 C CA . ILE A 1 180 ? -4.438 3.354 -6.317 1.00 97.56 180 ILE A CA 1
ATOM 1377 C C . ILE A 1 180 ? -4.104 3.488 -7.807 1.00 97.56 180 ILE A C 1
ATOM 1379 O O . ILE A 1 180 ? -4.456 4.467 -8.465 1.00 97.56 180 ILE A O 1
ATOM 1383 N N . GLY A 1 181 ? -3.396 2.500 -8.352 1.00 95.88 181 GLY A N 1
ATOM 1384 C CA . GLY A 1 181 ? -2.911 2.505 -9.727 1.00 95.88 181 GLY A CA 1
ATOM 1385 C C . GLY A 1 181 ? -4.029 2.459 -10.758 1.00 95.88 181 GLY A C 1
ATOM 1386 O O . GLY A 1 181 ? -4.754 1.470 -10.866 1.00 95.88 181 GLY A O 1
ATOM 1387 N N . ALA A 1 182 ? -4.116 3.506 -11.577 1.00 94.31 182 ALA A N 1
ATOM 1388 C CA . ALA A 1 182 ? -5.110 3.622 -12.637 1.00 94.31 182 ALA A CA 1
ATOM 1389 C C . ALA A 1 182 ? -5.011 2.487 -13.676 1.00 94.31 182 ALA A C 1
ATOM 1391 O O . ALA A 1 182 ? -6.017 2.117 -14.276 1.00 94.31 182 ALA A O 1
ATOM 1392 N N . GLU A 1 183 ? -3.816 1.923 -13.883 1.00 93.25 183 GLU A N 1
ATOM 1393 C CA . GLU A 1 183 ? -3.545 0.787 -14.778 1.00 93.25 183 GLU A CA 1
ATOM 1394 C C . GLU A 1 183 ? -4.187 -0.527 -14.325 1.00 93.25 183 GLU A C 1
ATOM 1396 O O . GLU A 1 183 ? -4.309 -1.457 -15.118 1.00 93.25 183 GLU A O 1
ATOM 1401 N N . TYR A 1 184 ? -4.589 -0.608 -13.057 1.00 91.50 184 TYR A N 1
ATOM 1402 C CA . TYR A 1 184 ? -4.973 -1.855 -12.405 1.00 91.50 184 TYR A CA 1
ATOM 1403 C C . TYR A 1 184 ? -6.352 -1.781 -11.737 1.00 91.50 184 TYR A C 1
ATOM 1405 O O . TYR A 1 184 ? -6.711 -2.680 -10.979 1.00 91.50 184 TYR A O 1
ATOM 1413 N N . LEU A 1 185 ? -7.130 -0.728 -12.015 1.00 90.69 185 LEU A N 1
ATOM 1414 C CA . LEU A 1 185 ? -8.469 -0.530 -11.443 1.00 90.69 185 LEU A CA 1
ATOM 1415 C C . LEU A 1 185 ? -9.471 -1.620 -11.824 1.00 90.69 185 LEU A C 1
ATOM 1417 O O . LEU A 1 185 ? -10.412 -1.863 -11.079 1.00 90.69 185 LEU A O 1
ATOM 1421 N N . ASN A 1 186 ? -9.265 -2.279 -12.962 1.00 92.06 186 ASN A N 1
ATOM 1422 C CA . ASN A 1 186 ? -10.115 -3.359 -13.456 1.00 92.06 186 ASN A CA 1
ATOM 1423 C C . ASN A 1 186 ? -9.800 -4.732 -12.837 1.00 92.06 186 ASN A C 1
ATOM 1425 O O . ASN A 1 186 ? -10.307 -5.752 -13.301 1.00 92.06 186 ASN A O 1
ATOM 1429 N N . ARG A 1 187 ? -8.936 -4.787 -11.817 1.00 94.06 187 ARG A N 1
ATOM 1430 C CA . ARG A 1 187 ? -8.715 -6.005 -11.030 1.00 94.06 187 ARG A CA 1
ATOM 1431 C C . ARG A 1 187 ? -9.953 -6.324 -10.190 1.00 94.06 187 ARG A C 1
ATOM 1433 O O . ARG A 1 187 ? -10.761 -5.453 -9.886 1.00 94.06 187 ARG A O 1
ATOM 1440 N N . ALA A 1 188 ? -10.055 -7.584 -9.767 1.00 95.38 188 ALA A N 1
ATOM 1441 C CA . ALA A 1 188 ? -11.106 -8.032 -8.859 1.00 95.38 188 ALA A CA 1
ATOM 1442 C C . ALA A 1 188 ? -11.203 -7.135 -7.609 1.00 95.38 188 ALA A C 1
ATOM 1444 O O . ALA A 1 188 ? -10.178 -6.750 -7.041 1.00 95.38 188 ALA A O 1
ATOM 1445 N N . SER A 1 189 ? -12.430 -6.870 -7.150 1.00 95.56 189 SER A N 1
ATOM 1446 C CA . SER A 1 189 ? -12.723 -6.009 -5.992 1.00 95.56 189 SER A CA 1
ATOM 1447 C C . SER A 1 189 ? -11.845 -6.334 -4.772 1.00 95.56 189 SER A C 1
ATOM 1449 O O . SER A 1 189 ? -11.190 -5.450 -4.218 1.00 95.56 189 SER A O 1
ATOM 1451 N N . ALA A 1 190 ? -11.735 -7.622 -4.419 1.00 97.06 190 ALA A N 1
ATOM 1452 C CA . ALA A 1 190 ? -10.927 -8.095 -3.292 1.00 97.06 190 ALA A CA 1
ATOM 1453 C C . ALA A 1 190 ? -9.425 -7.795 -3.450 1.00 97.06 190 ALA A C 1
ATOM 1455 O O . ALA A 1 190 ? -8.749 -7.472 -2.478 1.00 97.06 190 ALA A O 1
ATOM 1456 N N . ASN A 1 191 ? -8.898 -7.825 -4.676 1.00 97.19 191 ASN A N 1
ATOM 1457 C CA . ASN A 1 191 ? -7.497 -7.509 -4.956 1.00 97.19 191 ASN A CA 1
ATOM 1458 C C . ASN A 1 191 ? -7.206 -6.006 -4.823 1.00 97.19 191 ASN A C 1
ATOM 1460 O O . ASN A 1 191 ? -6.135 -5.615 -4.346 1.00 97.19 191 ASN A O 1
ATOM 1464 N N . THR A 1 192 ? -8.151 -5.155 -5.224 1.00 97.00 192 THR A N 1
ATOM 1465 C CA . THR A 1 192 ? -8.062 -3.704 -5.007 1.00 97.00 192 THR A CA 1
ATOM 1466 C C . THR A 1 192 ? -8.172 -3.370 -3.520 1.00 97.00 192 THR A C 1
ATOM 1468 O O . THR A 1 192 ? -7.387 -2.570 -3.017 1.00 97.00 192 THR A O 1
ATOM 1471 N N . ALA A 1 193 ? -9.062 -4.043 -2.789 1.00 98.19 193 ALA A N 1
ATOM 1472 C CA . ALA A 1 193 ? -9.169 -3.911 -1.339 1.00 98.19 193 ALA A CA 1
ATOM 1473 C C . ALA A 1 193 ? -7.906 -4.384 -0.603 1.00 98.19 193 ALA A C 1
ATOM 1475 O O . ALA A 1 193 ? -7.431 -3.690 0.291 1.00 98.19 193 ALA A O 1
ATOM 1476 N N . ALA A 1 194 ? -7.305 -5.501 -1.021 1.00 98.31 194 ALA A N 1
ATOM 1477 C CA . ALA A 1 194 ? -6.032 -5.969 -0.473 1.00 98.31 194 ALA A CA 1
ATOM 1478 C C . ALA A 1 194 ? -4.899 -4.961 -0.726 1.00 98.31 194 ALA A C 1
ATOM 1480 O O . ALA A 1 194 ? -4.073 -4.716 0.150 1.00 98.31 194 ALA A O 1
ATOM 1481 N N . THR A 1 195 ? -4.898 -4.322 -1.903 1.00 97.94 195 THR A N 1
ATOM 1482 C CA . THR A 1 195 ? -3.959 -3.236 -2.227 1.00 97.94 195 THR A CA 1
ATOM 1483 C C . THR A 1 195 ? -4.181 -2.032 -1.307 1.00 97.94 195 THR A C 1
ATOM 1485 O O . THR A 1 195 ? -3.224 -1.520 -0.743 1.00 97.94 195 THR A O 1
ATOM 1488 N N . MET A 1 196 ? -5.430 -1.607 -1.094 1.00 98.44 196 MET A N 1
ATOM 1489 C CA . MET A 1 196 ? -5.747 -0.533 -0.146 1.00 98.44 196 MET A CA 1
ATOM 1490 C C . MET A 1 196 ? -5.243 -0.872 1.263 1.00 98.44 196 MET A C 1
ATOM 1492 O O . MET A 1 196 ? -4.541 -0.067 1.867 1.00 98.44 196 MET A O 1
ATOM 1496 N N . LEU A 1 197 ? -5.533 -2.077 1.766 1.00 98.50 197 LEU A N 1
ATOM 1497 C CA . LEU A 1 197 ? -5.107 -2.493 3.101 1.00 98.50 197 LEU A CA 1
ATOM 1498 C C . LEU A 1 197 ? -3.576 -2.554 3.238 1.00 98.50 197 LEU A C 1
ATOM 1500 O O . LEU A 1 197 ? -3.045 -2.134 4.265 1.00 98.50 197 LEU A O 1
ATOM 1504 N N . HIS A 1 198 ? -2.858 -3.002 2.203 1.00 97.38 198 HIS A N 1
ATOM 1505 C CA . HIS A 1 198 ? -1.393 -2.947 2.154 1.00 97.38 198 HIS A CA 1
ATOM 1506 C C . HIS A 1 198 ? -0.879 -1.521 2.394 1.00 97.38 198 HIS A C 1
ATOM 1508 O O . HIS A 1 198 ? -0.035 -1.287 3.261 1.00 97.38 198 HIS A O 1
ATOM 1514 N N . GLU A 1 199 ? -1.428 -0.548 1.666 1.00 96.81 199 GLU A N 1
ATOM 1515 C CA . GLU A 1 199 ? -1.040 0.854 1.818 1.00 96.81 199 GLU A CA 1
ATOM 1516 C C . GLU A 1 199 ? -1.470 1.437 3.174 1.00 96.81 199 GLU A C 1
ATOM 1518 O O . GLU A 1 199 ? -0.748 2.244 3.764 1.00 96.81 199 GLU A O 1
ATOM 1523 N N . MET A 1 200 ? -2.600 0.989 3.728 1.00 97.56 200 MET A N 1
ATOM 1524 C CA . MET A 1 200 ? -3.036 1.360 5.078 1.00 97.56 200 MET A CA 1
ATOM 1525 C C . MET A 1 200 ? -2.103 0.826 6.167 1.00 97.56 200 MET A C 1
ATOM 1527 O O . MET A 1 200 ? -1.914 1.500 7.174 1.00 97.56 200 MET A O 1
ATOM 1531 N N . ILE A 1 201 ? -1.473 -0.338 5.979 1.00 95.69 201 ILE A N 1
ATOM 1532 C CA . ILE A 1 201 ? -0.455 -0.842 6.914 1.00 95.69 201 ILE A CA 1
ATOM 1533 C C . ILE A 1 201 ? 0.772 0.072 6.900 1.00 95.69 201 ILE A C 1
ATOM 1535 O O . ILE A 1 201 ? 1.298 0.403 7.962 1.00 95.69 201 ILE A O 1
ATOM 1539 N N . HIS A 1 202 ? 1.203 0.551 5.728 1.00 93.81 202 HIS A N 1
ATOM 1540 C CA . HIS A 1 202 ? 2.257 1.566 5.664 1.00 93.81 202 HIS A CA 1
ATOM 1541 C C . HIS A 1 202 ? 1.870 2.851 6.391 1.00 93.81 202 HIS A C 1
ATOM 1543 O O . HIS A 1 202 ? 2.676 3.376 7.162 1.00 93.81 202 HIS A O 1
ATOM 1549 N N . LEU A 1 203 ? 0.646 3.339 6.177 1.00 94.38 203 LEU A N 1
ATOM 1550 C CA . LEU A 1 203 ? 0.126 4.504 6.887 1.00 94.38 203 LEU A CA 1
ATOM 1551 C C . LEU A 1 203 ? 0.121 4.276 8.405 1.00 94.38 203 LEU A C 1
ATOM 1553 O O . LEU A 1 203 ? 0.625 5.114 9.147 1.00 94.38 203 LEU A O 1
ATOM 1557 N N . TYR A 1 204 ? -0.370 3.123 8.861 1.00 93.94 204 TYR A N 1
ATOM 1558 C CA . TYR A 1 204 ? -0.401 2.742 10.270 1.00 93.94 204 TYR A CA 1
ATOM 1559 C C . TYR A 1 204 ? 0.990 2.737 10.899 1.00 93.94 204 TYR A C 1
ATOM 1561 O O . TYR A 1 204 ? 1.184 3.349 11.948 1.00 93.94 204 TYR A O 1
ATOM 1569 N N . CYS A 1 205 ? 1.972 2.098 10.262 1.00 90.31 205 CYS A N 1
ATOM 1570 C CA . CYS A 1 205 ? 3.332 2.065 10.791 1.00 90.31 205 CYS A CA 1
ATOM 1571 C C . CYS A 1 205 ? 3.941 3.468 10.892 1.00 90.31 205 CYS A C 1
ATOM 1573 O O . CYS A 1 205 ? 4.621 3.758 11.872 1.00 90.31 205 CYS A O 1
ATOM 1575 N N . ARG A 1 206 ? 3.647 4.352 9.930 1.00 88.12 206 ARG A N 1
ATOM 1576 C CA . ARG A 1 206 ? 4.099 5.751 9.953 1.00 88.12 206 ARG A CA 1
ATOM 1577 C C . ARG A 1 206 ? 3.425 6.566 11.056 1.00 88.12 206 ARG A C 1
ATOM 1579 O O . ARG A 1 206 ? 4.120 7.276 11.770 1.00 88.12 206 ARG A O 1
ATOM 1586 N N . GLU A 1 207 ? 2.104 6.456 11.222 1.00 88.31 207 GLU A N 1
ATOM 1587 C CA . GLU A 1 207 ? 1.370 7.177 12.279 1.00 88.31 207 GLU A CA 1
ATOM 1588 C C . GLU A 1 207 ? 1.741 6.711 13.697 1.00 88.31 207 GLU A C 1
ATOM 1590 O O . GLU A 1 207 ? 1.549 7.462 14.651 1.00 88.31 207 GLU A O 1
ATOM 1595 N N . ASN A 1 208 ? 2.266 5.490 13.839 1.00 84.12 208 ASN A N 1
ATOM 1596 C CA . ASN A 1 208 ? 2.657 4.904 15.123 1.00 84.12 208 ASN A CA 1
ATOM 1597 C C . ASN A 1 208 ? 4.174 4.881 15.350 1.00 84.12 208 ASN A C 1
ATOM 1599 O O . ASN A 1 208 ? 4.624 4.257 16.308 1.00 84.12 208 ASN A O 1
ATOM 1603 N N . GLU A 1 209 ? 4.956 5.521 14.472 1.00 81.19 209 GLU A N 1
ATOM 1604 C CA . GLU A 1 209 ? 6.423 5.592 14.575 1.00 81.19 209 GLU A CA 1
ATOM 1605 C C . GLU A 1 209 ? 7.076 4.207 14.755 1.00 81.19 209 GLU A C 1
ATOM 1607 O O . GLU A 1 209 ? 8.102 4.041 15.420 1.00 81.19 209 GLU A O 1
ATOM 1612 N N . LEU A 1 210 ? 6.455 3.183 14.164 1.00 78.50 210 LEU A N 1
ATOM 1613 C CA . LEU A 1 210 ? 6.983 1.828 14.151 1.00 78.50 210 LEU A CA 1
ATOM 1614 C C . LEU A 1 210 ? 8.098 1.791 13.107 1.00 78.50 210 LEU A C 1
ATOM 1616 O O . LEU A 1 210 ? 7.873 2.202 11.964 1.00 78.50 210 LEU A O 1
ATOM 1620 N N . GLU A 1 211 ? 9.291 1.330 13.508 1.00 62.22 211 GLU A N 1
ATOM 1621 C CA . GLU A 1 211 ? 10.470 1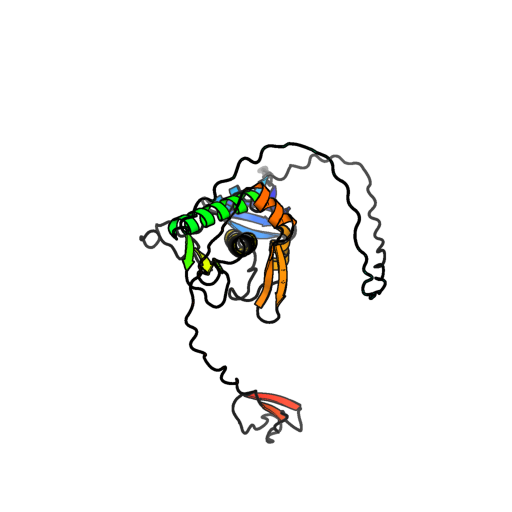.256 12.635 1.00 62.22 211 GLU A CA 1
ATOM 1622 C C . GLU A 1 211 ? 10.093 0.693 11.262 1.00 62.22 211 GLU A C 1
ATOM 1624 O O . GLU A 1 211 ? 9.418 -0.336 11.158 1.00 62.22 211 GLU A O 1
ATOM 1629 N N . GLU A 1 212 ? 10.494 1.430 10.219 1.00 59.84 212 GLU A N 1
ATOM 1630 C CA . GLU A 1 212 ? 9.937 1.328 8.874 1.00 59.84 212 GLU A CA 1
ATOM 1631 C C . GLU A 1 212 ? 9.761 -0.127 8.425 1.00 59.84 212 GLU A C 1
ATOM 1633 O O . GLU A 1 212 ? 10.715 -0.882 8.221 1.00 59.84 212 GLU A O 1
ATOM 1638 N N . THR A 1 213 ? 8.507 -0.504 8.183 1.00 64.75 213 THR A N 1
ATOM 1639 C CA . THR A 1 213 ? 8.136 -1.776 7.558 1.00 64.75 213 THR A CA 1
ATOM 1640 C C . THR A 1 213 ? 8.756 -1.971 6.176 1.00 64.75 213 THR A C 1
ATOM 1642 O O . THR A 1 213 ? 8.840 -3.101 5.688 1.00 64.75 213 THR A O 1
ATOM 1645 N N . CYS A 1 214 ? 9.215 -0.885 5.549 1.00 66.56 214 CYS A N 1
ATOM 1646 C CA . CYS A 1 214 ? 9.848 -0.888 4.244 1.00 66.56 214 CYS A CA 1
ATOM 1647 C C . CYS A 1 214 ? 11.139 -0.057 4.204 1.00 66.56 214 CYS A C 1
ATOM 1649 O O . CYS A 1 214 ? 11.123 1.136 4.484 1.00 66.56 214 CYS A O 1
ATOM 1651 N N . GLN A 1 215 ? 12.244 -0.630 3.728 1.00 70.06 215 GLN A N 1
ATOM 1652 C CA . GLN A 1 215 ? 13.454 0.146 3.449 1.00 70.06 215 GLN A CA 1
ATOM 1653 C C . GLN A 1 215 ? 13.268 0.933 2.147 1.00 70.06 215 GLN A C 1
ATOM 1655 O O . GLN A 1 215 ? 12.945 0.348 1.103 1.00 70.06 215 GLN A O 1
ATOM 1660 N N . ASN A 1 216 ? 13.479 2.253 2.196 1.00 69.19 216 ASN A N 1
ATOM 1661 C CA . ASN A 1 216 ? 13.357 3.162 1.047 1.00 69.19 216 ASN A CA 1
ATOM 1662 C C . ASN A 1 216 ? 12.022 3.022 0.287 1.00 69.19 216 ASN A C 1
ATOM 1664 O O . ASN A 1 216 ? 11.993 3.135 -0.938 1.00 69.19 216 ASN A O 1
ATOM 1668 N N . SER A 1 217 ? 10.921 2.730 0.996 1.00 70.31 217 SER A N 1
ATOM 1669 C CA . SER A 1 217 ? 9.587 2.521 0.394 1.00 70.31 217 SER A CA 1
ATOM 1670 C C . SER A 1 217 ? 9.527 1.432 -0.682 1.00 70.31 217 SER A C 1
ATOM 1672 O O . SER A 1 217 ? 8.677 1.476 -1.568 1.00 70.31 217 SER A O 1
ATOM 1674 N N . ARG A 1 218 ? 10.460 0.474 -0.646 1.00 79.50 218 ARG A N 1
ATOM 1675 C CA . ARG A 1 218 ? 10.569 -0.565 -1.676 1.00 79.50 218 ARG A CA 1
ATOM 1676 C C . ARG A 1 218 ? 10.728 -1.971 -1.124 1.00 79.50 218 ARG A C 1
ATOM 1678 O O . ARG A 1 218 ? 10.250 -2.896 -1.765 1.00 79.50 218 ARG A O 1
ATOM 1685 N N . TYR A 1 219 ? 11.469 -2.144 -0.032 1.00 86.75 219 TYR A N 1
ATOM 1686 C CA . TYR A 1 219 ? 11.795 -3.475 0.476 1.00 86.75 219 TYR A CA 1
ATOM 1687 C C . TYR A 1 219 ? 11.090 -3.756 1.795 1.00 86.75 219 TYR A C 1
ATOM 1689 O O . TYR A 1 219 ? 11.475 -3.189 2.816 1.00 86.75 219 TYR A O 1
ATOM 1697 N N . HIS A 1 220 ? 10.108 -4.651 1.787 1.00 91.31 220 HIS A N 1
ATOM 1698 C CA . HIS A 1 220 ? 9.295 -4.975 2.957 1.00 91.31 220 HIS A CA 1
ATOM 1699 C C . HIS A 1 220 ? 9.938 -6.054 3.833 1.00 91.31 220 HIS A C 1
ATOM 1701 O O . HIS A 1 220 ? 10.284 -7.146 3.369 1.00 91.31 220 HIS A O 1
ATOM 1707 N N . ASN A 1 221 ? 10.110 -5.745 5.117 1.00 90.75 221 ASN A N 1
ATOM 1708 C CA . ASN A 1 221 ? 10.772 -6.618 6.087 1.00 90.75 221 ASN A CA 1
ATOM 1709 C C . ASN A 1 221 ? 9.796 -7.639 6.720 1.00 90.75 221 ASN A C 1
ATOM 1711 O O . ASN A 1 221 ? 8.604 -7.678 6.419 1.00 90.75 221 ASN A O 1
ATOM 1715 N N . LYS A 1 222 ? 10.304 -8.501 7.613 1.00 91.56 222 LYS A N 1
ATOM 1716 C CA . LYS A 1 222 ? 9.474 -9.492 8.327 1.00 91.56 222 LYS A CA 1
ATOM 1717 C C . LYS A 1 222 ? 8.420 -8.847 9.232 1.00 91.56 222 LYS A C 1
ATOM 1719 O O . LYS A 1 222 ? 7.387 -9.461 9.473 1.00 91.56 222 LYS A O 1
ATOM 1724 N N . PHE A 1 223 ? 8.679 -7.639 9.727 1.00 90.25 223 PHE A N 1
ATOM 1725 C CA . PHE A 1 223 ? 7.727 -6.910 10.556 1.00 90.25 223 PHE A CA 1
ATOM 1726 C C . PHE A 1 223 ? 6.501 -6.486 9.735 1.00 90.25 223 PHE A C 1
ATOM 1728 O O . PHE A 1 223 ? 5.376 -6.703 10.170 1.00 90.25 223 PHE A O 1
ATOM 1735 N N . PHE A 1 224 ? 6.697 -6.022 8.494 1.00 93.06 224 PHE A N 1
ATOM 1736 C CA . PHE A 1 224 ? 5.580 -5.767 7.579 1.00 93.06 224 PHE A CA 1
ATOM 1737 C C . PHE A 1 224 ? 4.731 -7.010 7.347 1.00 93.06 224 PHE A C 1
ATOM 1739 O O . PHE A 1 224 ? 3.509 -6.940 7.416 1.00 93.06 224 PHE A O 1
ATOM 1746 N N . LYS A 1 225 ? 5.388 -8.154 7.119 1.00 94.44 225 LYS A N 1
ATOM 1747 C CA . LYS A 1 225 ? 4.693 -9.430 6.958 1.00 94.44 225 LYS A CA 1
ATOM 1748 C C . LYS A 1 225 ? 3.768 -9.718 8.142 1.00 94.44 225 LYS A C 1
ATOM 1750 O O . LYS A 1 225 ? 2.605 -10.030 7.930 1.00 94.44 225 LYS A O 1
ATOM 1755 N N . GLN A 1 226 ? 4.267 -9.567 9.368 1.00 93.94 226 GLN A N 1
ATOM 1756 C CA . GLN A 1 226 ? 3.466 -9.797 10.571 1.00 93.94 226 GLN A CA 1
ATOM 1757 C C . GLN A 1 226 ? 2.268 -8.845 10.649 1.00 93.94 226 GLN A C 1
ATOM 1759 O O . GLN A 1 226 ? 1.164 -9.280 10.961 1.00 93.94 226 GLN A O 1
ATOM 1764 N N . GLU A 1 227 ? 2.455 -7.557 10.353 1.00 94.31 227 GLU A N 1
ATOM 1765 C CA . GLU A 1 227 ? 1.352 -6.590 10.365 1.00 94.31 227 GLU A CA 1
ATOM 1766 C C . GLU A 1 227 ? 0.311 -6.854 9.263 1.00 94.31 227 GLU A C 1
ATOM 1768 O O . GLU A 1 227 ? -0.878 -6.621 9.491 1.00 94.31 227 GLU A O 1
ATOM 1773 N N . ALA A 1 228 ? 0.733 -7.370 8.107 1.00 95.88 228 ALA A N 1
ATOM 1774 C CA . ALA A 1 228 ? -0.156 -7.787 7.026 1.00 95.88 228 ALA A CA 1
ATOM 1775 C C . ALA A 1 228 ? -0.963 -9.041 7.393 1.00 95.88 228 ALA A C 1
ATOM 1777 O O . ALA A 1 228 ? -2.189 -9.036 7.285 1.00 95.88 228 ALA A O 1
ATOM 1778 N N . GLU A 1 229 ? -0.301 -10.079 7.904 1.00 96.50 229 GLU A N 1
ATOM 1779 C CA . GLU A 1 229 ? -0.952 -11.336 8.295 1.00 96.50 229 GLU A CA 1
ATOM 1780 C C . GLU A 1 229 ? -1.931 -11.145 9.463 1.00 96.50 229 GLU A C 1
ATOM 1782 O O . GLU A 1 229 ? -3.007 -11.738 9.459 1.00 96.50 229 GLU A O 1
ATOM 1787 N N . LYS A 1 230 ? -1.634 -10.248 10.417 1.00 96.06 230 LYS A N 1
ATOM 1788 C CA . LYS A 1 230 ? -2.571 -9.856 11.494 1.00 96.06 230 LYS A CA 1
ATOM 1789 C C . LYS A 1 230 ? -3.887 -9.261 10.981 1.00 96.06 230 LYS A C 1
ATOM 1791 O O . LYS A 1 230 ? -4.851 -9.182 11.737 1.00 96.06 230 LYS A O 1
ATOM 1796 N N . ARG A 1 231 ? -3.916 -8.783 9.736 1.00 96.88 231 ARG A N 1
ATOM 1797 C CA . ARG A 1 231 ? -5.059 -8.096 9.118 1.00 96.88 231 ARG A CA 1
ATOM 1798 C C . ARG A 1 231 ? -5.610 -8.879 7.931 1.00 96.88 231 ARG A C 1
ATOM 1800 O O . ARG A 1 231 ? -6.147 -8.302 6.996 1.00 96.88 231 ARG A O 1
ATOM 1807 N N . ASP A 1 232 ? -5.477 -10.202 7.990 1.00 97.88 232 ASP A N 1
ATOM 1808 C CA . ASP A 1 232 ? -6.017 -11.148 7.014 1.00 97.88 232 ASP A CA 1
ATOM 1809 C C . ASP A 1 232 ? -5.449 -10.994 5.588 1.00 97.88 232 ASP A C 1
ATOM 1811 O O . ASP A 1 232 ? -6.081 -11.413 4.616 1.00 97.88 232 ASP A O 1
ATOM 1815 N N . LEU A 1 233 ? -4.248 -10.433 5.423 1.00 97.94 233 LEU A N 1
ATOM 1816 C CA . LEU A 1 233 ? -3.543 -10.472 4.141 1.00 97.94 233 LEU A CA 1
ATOM 1817 C C . LEU A 1 233 ? -2.589 -11.661 4.083 1.00 97.94 233 LEU A C 1
ATOM 1819 O O . LEU A 1 233 ? -1.831 -11.917 5.018 1.00 97.94 233 LEU A O 1
ATOM 1823 N N . LYS A 1 234 ? -2.567 -12.343 2.938 1.00 97.56 234 LYS A N 1
ATOM 1824 C CA . LYS A 1 234 ? -1.506 -13.289 2.606 1.00 97.56 234 LYS A CA 1
ATOM 1825 C C . LYS A 1 234 ? -0.390 -12.513 1.920 1.00 97.56 234 LYS A C 1
ATOM 1827 O O . LYS A 1 234 ? -0.653 -11.758 0.981 1.00 97.56 234 LYS A O 1
ATOM 1832 N N . ILE A 1 235 ? 0.849 -12.692 2.381 1.00 96.38 235 ILE A N 1
ATOM 1833 C CA . ILE A 1 235 ? 1.987 -11.976 1.811 1.00 96.38 235 ILE A CA 1
ATOM 1834 C C . ILE A 1 235 ? 3.211 -12.855 1.572 1.00 96.38 235 ILE A C 1
ATOM 1836 O O . ILE A 1 235 ? 3.841 -13.377 2.496 1.00 96.38 235 ILE A O 1
ATOM 1840 N N . ASP A 1 236 ? 3.566 -12.980 0.297 1.00 96.00 236 ASP A N 1
ATOM 1841 C CA . ASP A 1 236 ? 4.675 -13.810 -0.153 1.00 96.00 236 ASP A CA 1
ATOM 1842 C C . ASP A 1 236 ? 5.956 -12.981 -0.372 1.00 96.00 236 ASP A C 1
ATOM 1844 O O . ASP A 1 236 ? 5.943 -11.760 -0.585 1.00 96.00 236 ASP A O 1
ATOM 1848 N N . TYR A 1 237 ? 7.101 -13.660 -0.261 1.00 94.75 237 TYR A N 1
ATOM 1849 C CA . TYR A 1 237 ? 8.425 -13.049 -0.363 1.00 94.75 237 TYR A CA 1
ATOM 1850 C C . TYR A 1 237 ? 8.894 -12.951 -1.816 1.00 94.75 237 TYR A C 1
ATOM 1852 O O . TYR A 1 237 ? 8.943 -13.951 -2.531 1.00 94.75 237 TYR A O 1
ATOM 1860 N N . ASP A 1 238 ? 9.361 -11.769 -2.207 1.00 92.69 238 ASP A N 1
ATOM 1861 C CA . ASP A 1 238 ? 10.115 -11.542 -3.434 1.00 92.69 238 ASP A CA 1
ATOM 1862 C C . ASP A 1 238 ? 11.551 -11.092 -3.119 1.00 92.69 238 ASP A C 1
ATOM 1864 O O . ASP A 1 238 ? 11.811 -10.289 -2.221 1.00 92.69 238 ASP A O 1
ATOM 1868 N N . ARG A 1 239 ? 12.520 -11.581 -3.897 1.00 90.88 239 ARG A N 1
ATOM 1869 C CA . ARG A 1 239 ? 13.944 -11.289 -3.668 1.00 90.88 239 ARG A CA 1
ATOM 1870 C C . ARG A 1 239 ? 14.296 -9.807 -3.853 1.00 90.88 239 ARG A C 1
ATOM 1872 O O . ARG A 1 239 ? 15.250 -9.326 -3.245 1.00 90.88 239 ARG A O 1
ATOM 1879 N N . ALA A 1 240 ? 13.607 -9.098 -4.740 1.00 88.19 240 ALA A N 1
ATOM 1880 C CA . ALA A 1 240 ? 13.921 -7.724 -5.109 1.00 88.19 240 ALA A CA 1
ATOM 1881 C C . ALA A 1 240 ? 13.209 -6.683 -4.234 1.00 88.19 240 ALA A C 1
ATOM 1883 O O . ALA A 1 240 ? 13.746 -5.579 -4.088 1.00 88.19 240 ALA A O 1
ATOM 1884 N N . ILE A 1 241 ? 12.026 -7.010 -3.707 1.00 89.38 241 ILE A N 1
ATOM 1885 C CA . ILE A 1 241 ? 11.149 -6.082 -2.967 1.00 89.38 241 ILE A CA 1
ATOM 1886 C C . ILE A 1 241 ? 10.656 -6.621 -1.607 1.00 89.38 241 ILE A C 1
ATOM 1888 O O . ILE A 1 241 ? 9.926 -5.939 -0.900 1.00 89.38 241 ILE A O 1
ATOM 1892 N N . GLY A 1 242 ? 11.116 -7.793 -1.167 1.00 92.62 242 GLY A N 1
ATOM 1893 C CA . GLY A 1 242 ? 10.791 -8.343 0.151 1.00 92.62 242 GLY A CA 1
ATOM 1894 C C . GLY A 1 242 ? 9.366 -8.897 0.231 1.00 92.62 242 GLY A C 1
ATOM 1895 O O . GLY A 1 242 ? 8.812 -9.354 -0.769 1.00 92.62 242 GLY A O 1
ATOM 1896 N N . TYR A 1 243 ? 8.769 -8.877 1.425 1.00 93.19 243 TYR A N 1
ATOM 1897 C CA . TYR A 1 243 ? 7.398 -9.353 1.661 1.00 93.19 243 TYR A CA 1
ATOM 1898 C C . TYR A 1 243 ? 6.362 -8.370 1.113 1.00 93.19 243 TYR A C 1
ATOM 1900 O O . TYR A 1 243 ? 5.893 -7.496 1.831 1.00 93.19 243 TYR A O 1
ATOM 1908 N N . SER A 1 244 ? 6.032 -8.493 -0.168 1.00 91.12 244 SER A N 1
ATOM 1909 C CA . SER A 1 244 ? 5.249 -7.484 -0.901 1.00 91.12 244 SER A CA 1
ATOM 1910 C C . SER A 1 244 ? 4.170 -8.076 -1.806 1.00 91.12 244 SER A C 1
ATOM 1912 O O . SER A 1 244 ? 3.211 -7.379 -2.145 1.00 91.12 244 SER A O 1
ATOM 1914 N N . LEU A 1 245 ? 4.285 -9.356 -2.179 1.00 92.81 245 LEU A N 1
ATOM 1915 C CA . LEU A 1 245 ? 3.309 -10.049 -3.016 1.00 92.81 245 LEU A CA 1
ATOM 1916 C C . LEU A 1 245 ? 2.038 -10.280 -2.201 1.00 92.81 245 LEU A C 1
ATOM 1918 O O . LEU A 1 245 ? 1.956 -11.233 -1.435 1.00 92.81 245 LEU A O 1
ATOM 1922 N N . THR A 1 246 ? 1.096 -9.349 -2.322 1.00 96.12 246 THR A N 1
ATOM 1923 C CA . THR A 1 246 ? -0.082 -9.268 -1.456 1.00 96.12 246 THR A CA 1
ATOM 1924 C C . THR A 1 246 ? -1.298 -9.877 -2.137 1.00 96.12 246 THR A C 1
ATOM 1926 O O . THR A 1 246 ? -1.680 -9.448 -3.229 1.00 96.12 246 THR A O 1
ATOM 1929 N N . GLU A 1 247 ? -1.932 -10.824 -1.455 1.00 96.88 247 GLU A N 1
ATOM 1930 C CA . GLU A 1 247 ? -3.162 -11.486 -1.878 1.00 96.88 247 GLU A CA 1
ATOM 1931 C C . GLU A 1 247 ? -4.213 -11.417 -0.756 1.00 96.88 247 GLU A C 1
ATOM 1933 O O . GLU A 1 247 ? -3.866 -11.518 0.428 1.00 96.88 247 GLU A O 1
ATOM 1938 N N . PRO A 1 248 ? -5.503 -11.240 -1.091 1.00 97.25 248 PRO A N 1
ATOM 1939 C CA . PRO A 1 248 ? -6.574 -11.362 -0.111 1.00 97.25 248 PRO A CA 1
ATOM 1940 C C . PRO A 1 248 ? -6.666 -12.811 0.387 1.00 97.25 248 PRO A C 1
ATOM 1942 O O . PRO A 1 248 ? -6.620 -13.747 -0.411 1.00 97.25 248 PRO A O 1
ATOM 1945 N N . THR A 1 249 ? -6.828 -13.013 1.695 1.00 98.25 249 THR A N 1
ATOM 1946 C CA . THR A 1 249 ? -7.207 -14.334 2.225 1.00 98.25 249 THR A CA 1
ATOM 1947 C C . THR A 1 249 ? -8.705 -14.591 2.039 1.00 98.25 249 THR A C 1
ATOM 1949 O O . THR A 1 249 ? -9.483 -13.686 1.715 1.00 98.25 249 THR A O 1
ATOM 1952 N N . GLU A 1 250 ? -9.132 -15.829 2.285 1.00 97.75 250 GLU A N 1
ATOM 1953 C CA . GLU A 1 250 ? -10.553 -16.190 2.331 1.00 97.75 250 GLU A CA 1
ATOM 1954 C C . GLU A 1 250 ? -11.295 -15.385 3.408 1.00 97.75 250 GLU A C 1
ATOM 1956 O O . GLU A 1 250 ? -12.311 -14.766 3.105 1.00 97.75 250 GLU A O 1
ATOM 1961 N N . THR A 1 251 ? -10.732 -15.277 4.618 1.00 97.94 251 THR A N 1
ATOM 1962 C CA . THR A 1 251 ? -11.290 -14.472 5.720 1.00 97.94 251 THR A CA 1
ATOM 1963 C C . THR A 1 251 ? -11.457 -13.003 5.339 1.00 97.94 251 THR A C 1
ATOM 1965 O O . THR A 1 251 ? -12.493 -12.400 5.616 1.00 97.94 251 THR A O 1
ATOM 1968 N N . PHE A 1 252 ? -10.455 -12.414 4.682 1.00 98.12 252 PHE A N 1
ATOM 1969 C CA . PHE A 1 252 ? -10.536 -11.032 4.207 1.00 98.12 252 PHE A CA 1
ATOM 1970 C C . PHE A 1 252 ? -11.643 -10.858 3.163 1.00 98.12 252 PHE A C 1
ATOM 1972 O O . PHE A 1 252 ? -12.418 -9.905 3.216 1.00 98.12 252 PHE A O 1
ATOM 1979 N N . THR A 1 253 ? -11.745 -11.806 2.231 1.00 97.75 253 THR A N 1
ATOM 1980 C CA . THR A 1 253 ? -12.774 -11.794 1.185 1.00 97.75 253 THR A CA 1
ATOM 1981 C C . THR A 1 253 ? -14.177 -11.933 1.778 1.00 97.75 253 THR A C 1
ATOM 1983 O O . THR A 1 253 ? -15.091 -11.233 1.341 1.00 97.75 253 THR A O 1
ATOM 1986 N N . GLU A 1 254 ? -14.342 -12.768 2.807 1.00 97.81 254 GLU A N 1
ATOM 1987 C CA . GLU A 1 254 ? -15.604 -12.915 3.534 1.00 97.81 254 GLU A CA 1
ATOM 1988 C C . GLU A 1 254 ? -16.023 -11.608 4.207 1.00 97.81 254 GLU A C 1
ATOM 1990 O O . GLU A 1 254 ? -17.126 -11.124 3.974 1.00 97.81 254 GLU A O 1
ATOM 1995 N N . LYS A 1 255 ? -15.118 -10.973 4.960 1.00 97.69 255 LYS A N 1
ATOM 1996 C CA . LYS A 1 255 ? -15.398 -9.697 5.638 1.00 97.69 255 LYS A CA 1
ATOM 1997 C C . LYS A 1 255 ? -15.814 -8.597 4.662 1.00 97.69 255 LYS A C 1
ATOM 1999 O O . LYS A 1 255 ? -16.705 -7.807 4.964 1.00 97.69 255 LYS A O 1
ATOM 2004 N N . LEU A 1 256 ? -15.200 -8.542 3.476 1.00 97.38 256 LEU A N 1
ATOM 2005 C CA . LEU A 1 256 ? -15.611 -7.607 2.424 1.00 97.38 256 LEU A CA 1
ATOM 2006 C C . LEU A 1 256 ? -17.015 -7.914 1.894 1.00 97.38 256 LEU A C 1
ATOM 2008 O O . LEU A 1 256 ? -17.786 -6.988 1.643 1.00 97.38 256 LEU A O 1
ATOM 2012 N N . ARG A 1 257 ? -17.346 -9.199 1.733 1.00 96.69 257 ARG A N 1
ATOM 2013 C CA . ARG A 1 257 ? -18.666 -9.652 1.287 1.00 96.69 257 ARG A CA 1
ATOM 2014 C C . ARG A 1 257 ? -19.747 -9.331 2.317 1.00 96.69 257 ARG A C 1
ATOM 2016 O O . ARG A 1 257 ? -20.771 -8.769 1.942 1.00 96.69 257 ARG A O 1
ATOM 2023 N N . GLU A 1 258 ? -19.506 -9.624 3.592 1.00 97.00 258 GLU A N 1
ATOM 2024 C CA . GLU A 1 258 ? -20.407 -9.295 4.706 1.00 97.00 258 GLU A CA 1
ATOM 2025 C C . GLU A 1 258 ? -20.638 -7.785 4.828 1.00 97.00 258 GLU A C 1
ATOM 2027 O O . GLU A 1 258 ? -21.759 -7.337 5.061 1.00 97.00 258 GLU A O 1
ATOM 2032 N N . ALA A 1 259 ? -19.595 -6.985 4.595 1.00 95.69 259 ALA A N 1
ATOM 2033 C CA . ALA A 1 259 ? -19.690 -5.530 4.553 1.00 95.69 259 ALA A CA 1
ATOM 2034 C C . ALA A 1 259 ? -20.362 -4.982 3.278 1.00 95.69 259 ALA A C 1
ATOM 2036 O O . ALA A 1 259 ? -20.523 -3.767 3.143 1.00 95.69 259 ALA A O 1
ATOM 2037 N N . GLY A 1 260 ? -20.727 -5.843 2.322 1.00 95.00 260 GLY A N 1
ATOM 2038 C CA . GLY A 1 260 ? -21.346 -5.450 1.056 1.00 95.00 260 GLY A CA 1
ATOM 2039 C C . GLY A 1 260 ? -20.423 -4.640 0.141 1.00 95.00 260 GLY A C 1
ATOM 2040 O O . GLY A 1 260 ? -20.901 -3.884 -0.708 1.00 95.00 260 GLY A O 1
ATOM 2041 N N . PHE A 1 261 ? -19.102 -4.751 0.306 1.00 95.50 261 PHE A N 1
ATOM 2042 C CA . PHE A 1 261 ? -18.158 -4.003 -0.514 1.00 95.50 261 PHE A CA 1
ATOM 2043 C C . PHE A 1 261 ? -17.967 -4.656 -1.888 1.00 95.50 261 PHE A C 1
ATOM 2045 O O . PHE A 1 261 ? -17.416 -5.751 -2.014 1.00 95.50 261 PHE A O 1
ATOM 2052 N N . ALA A 1 262 ? -18.339 -3.927 -2.940 1.00 93.75 262 ALA A N 1
ATOM 2053 C CA . ALA A 1 262 ? -18.100 -4.321 -4.323 1.00 93.75 262 ALA A CA 1
ATOM 2054 C C . ALA A 1 262 ? -17.624 -3.135 -5.175 1.00 93.75 262 ALA A C 1
ATOM 2056 O O . ALA A 1 262 ? -18.308 -2.109 -5.323 1.00 93.75 262 ALA A O 1
ATOM 2057 N N . LEU A 1 263 ? -16.450 -3.298 -5.783 1.00 92.94 263 LEU A N 1
ATOM 2058 C CA . LEU A 1 263 ? -15.890 -2.389 -6.772 1.00 92.94 263 LEU A CA 1
ATOM 2059 C C . LEU A 1 263 ? -15.676 -3.136 -8.089 1.00 92.94 263 LEU A C 1
ATOM 2061 O O . LEU A 1 263 ? -14.750 -3.931 -8.223 1.00 92.94 263 LEU A O 1
ATOM 2065 N N . GLU A 1 264 ? -16.529 -2.836 -9.062 1.00 90.81 264 GLU A N 1
ATOM 2066 C CA . GLU A 1 264 ? -16.426 -3.342 -10.427 1.00 90.81 264 GLU A CA 1
ATOM 2067 C C . GLU A 1 264 ? -16.144 -2.171 -11.359 1.00 90.81 264 GLU A C 1
ATOM 2069 O O . GLU A 1 264 ? -16.972 -1.274 -11.521 1.00 90.81 264 GLU A O 1
ATOM 2074 N N . VAL A 1 265 ? -14.946 -2.151 -11.940 1.00 89.50 265 VAL A N 1
ATOM 2075 C CA . VAL A 1 265 ? -14.534 -1.118 -12.892 1.00 89.50 265 VAL A CA 1
ATOM 2076 C C . VAL A 1 265 ? -14.161 -1.814 -14.201 1.00 89.50 265 VAL A C 1
ATOM 2078 O O . VAL A 1 265 ? -13.162 -2.528 -14.241 1.00 89.50 265 VAL A O 1
ATOM 2081 N N . PRO A 1 266 ? -14.924 -1.630 -15.293 1.00 86.38 266 PRO A N 1
ATOM 2082 C CA . PRO A 1 266 ? -14.679 -2.356 -16.541 1.00 86.38 266 PRO A CA 1
ATOM 2083 C C . PRO A 1 266 ? -13.485 -1.807 -17.338 1.00 86.38 266 PRO A C 1
ATOM 2085 O O . PRO A 1 266 ? -13.118 -2.361 -18.371 1.00 86.38 266 PRO A O 1
ATOM 2088 N N . PHE A 1 267 ? -12.875 -0.708 -16.889 1.00 86.38 267 PHE A N 1
ATOM 2089 C CA . PHE A 1 267 ? -11.788 -0.030 -17.583 1.00 86.38 267 PHE A CA 1
ATOM 2090 C C . PHE A 1 267 ? -10.578 0.185 -16.674 1.00 86.38 267 PHE A C 1
ATOM 2092 O O . PHE A 1 267 ? -10.685 0.337 -15.461 1.00 86.38 267 PHE A O 1
ATOM 2099 N N . ALA A 1 268 ? -9.407 0.257 -17.293 1.00 89.12 268 ALA A N 1
ATOM 2100 C CA . ALA A 1 268 ? -8.174 0.666 -16.647 1.00 89.12 268 ALA A CA 1
ATOM 2101 C C . ALA A 1 268 ? -7.361 1.532 -17.606 1.00 89.12 268 ALA A C 1
ATOM 2103 O O . ALA A 1 268 ? -7.538 1.490 -18.829 1.00 89.12 268 ALA A O 1
ATOM 2104 N N . ARG A 1 269 ? -6.468 2.351 -17.054 1.00 87.94 269 ARG A N 1
ATOM 2105 C CA . ARG A 1 269 ? -5.586 3.199 -17.848 1.00 87.94 269 ARG A CA 1
ATOM 2106 C C . ARG A 1 269 ? -4.611 2.320 -18.621 1.00 87.94 269 ARG A C 1
ATOM 2108 O O . ARG A 1 269 ? -3.761 1.662 -18.038 1.00 87.94 269 ARG A O 1
ATOM 2115 N N . HIS A 1 270 ? -4.673 2.369 -19.942 1.00 83.19 270 HIS A N 1
ATOM 2116 C CA . HIS A 1 270 ? -3.659 1.730 -20.765 1.00 83.19 270 HIS A CA 1
ATOM 2117 C C . HIS A 1 270 ? -2.418 2.630 -20.840 1.00 83.19 270 HIS A C 1
ATOM 2119 O O . HIS A 1 270 ? -2.458 3.721 -21.416 1.00 83.19 270 HIS A O 1
ATOM 2125 N N . THR A 1 271 ? -1.303 2.204 -20.246 1.00 74.56 271 THR A N 1
ATOM 2126 C CA . THR A 1 271 ? -0.013 2.854 -20.487 1.00 74.56 271 THR A CA 1
ATOM 2127 C C . THR A 1 271 ? 0.514 2.370 -21.834 1.00 74.56 271 THR A C 1
ATOM 2129 O O . THR A 1 271 ? 0.796 1.188 -21.995 1.00 74.56 271 THR A O 1
ATOM 2132 N N . LEU A 1 272 ? 0.683 3.270 -22.806 1.00 62.72 272 LEU A N 1
ATOM 2133 C CA . LEU A 1 272 ? 1.388 2.949 -24.049 1.00 62.72 272 LEU A CA 1
ATOM 2134 C C . LEU A 1 272 ? 2.861 2.679 -23.714 1.00 62.72 272 LEU A C 1
ATOM 2136 O O . LEU A 1 272 ? 3.685 3.597 -23.662 1.00 62.72 272 LEU A O 1
ATOM 2140 N N . THR A 1 273 ? 3.206 1.428 -23.426 1.00 58.09 273 THR A N 1
ATOM 2141 C CA . THR A 1 273 ? 4.592 1.031 -23.215 1.00 58.09 273 THR A CA 1
ATOM 2142 C C . THR A 1 273 ? 5.305 1.100 -24.559 1.00 58.09 273 THR A C 1
ATOM 2144 O O . THR A 1 273 ? 5.153 0.222 -25.401 1.00 58.09 273 THR A O 1
ATOM 2147 N N . LYS A 1 274 ? 6.118 2.141 -24.780 1.00 53.25 274 LYS A N 1
ATOM 2148 C CA . LYS A 1 274 ? 7.239 1.996 -25.715 1.00 53.25 274 LYS A CA 1
ATOM 2149 C C . LYS A 1 274 ? 8.084 0.860 -25.162 1.00 53.25 274 LYS A C 1
ATOM 2151 O O . LYS A 1 274 ? 8.617 1.015 -24.060 1.00 53.25 274 LYS A O 1
ATOM 2156 N N . ASP A 1 275 ? 8.185 -0.240 -25.901 1.00 51.84 275 ASP A N 1
ATOM 2157 C CA . ASP A 1 275 ? 9.121 -1.323 -25.622 1.00 51.84 275 ASP A CA 1
ATOM 2158 C C . ASP A 1 275 ? 10.527 -0.735 -25.520 1.00 51.84 275 ASP A C 1
ATOM 2160 O O . ASP A 1 275 ? 11.249 -0.552 -26.500 1.00 51.84 275 ASP A O 1
ATOM 2164 N N . LYS A 1 276 ? 10.928 -0.373 -24.302 1.00 53.03 276 LYS A N 1
ATOM 2165 C CA . LYS A 1 276 ? 12.326 -0.125 -24.001 1.00 53.03 276 LYS A CA 1
ATOM 2166 C C . LYS A 1 276 ? 12.938 -1.509 -23.960 1.00 53.03 276 LYS A C 1
ATOM 2168 O O . LYS A 1 276 ? 12.851 -2.184 -22.934 1.00 53.03 276 LYS A O 1
ATOM 2173 N N . SER A 1 277 ? 13.502 -1.936 -25.093 1.00 50.84 277 SER A N 1
ATOM 2174 C CA . SER A 1 277 ? 14.358 -3.116 -25.163 1.00 50.84 277 SER A CA 1
ATOM 2175 C C . SER A 1 277 ? 15.246 -3.099 -23.927 1.00 50.84 277 SER A C 1
ATOM 2177 O O . SER A 1 277 ? 15.928 -2.097 -23.688 1.00 50.84 277 SER A O 1
ATOM 2179 N N . LYS A 1 278 ? 15.183 -4.146 -23.098 1.00 53.22 278 LYS A N 1
ATOM 2180 C CA . LYS A 1 278 ? 16.071 -4.282 -21.945 1.00 53.22 278 LYS A CA 1
ATOM 2181 C C . LYS A 1 278 ? 17.495 -4.248 -22.490 1.00 53.22 278 LYS A C 1
ATOM 2183 O O . LYS A 1 278 ? 17.982 -5.266 -22.970 1.00 53.22 278 LYS A O 1
ATOM 2188 N N . THR A 1 279 ? 18.148 -3.088 -22.458 1.00 56.25 279 THR A N 1
ATOM 2189 C CA . THR A 1 279 ? 19.577 -3.005 -22.733 1.00 56.25 279 THR A CA 1
ATOM 2190 C C . THR A 1 279 ? 20.223 -3.925 -21.715 1.00 56.25 279 THR A C 1
ATOM 2192 O O . THR A 1 279 ? 20.077 -3.712 -20.508 1.00 56.25 279 THR A O 1
ATOM 2195 N N . SER A 1 280 ? 20.834 -5.008 -22.189 1.00 61.50 280 SER A N 1
ATOM 2196 C CA . SER A 1 280 ? 21.507 -5.973 -21.331 1.00 61.50 280 SER A CA 1
ATOM 2197 C C . SER A 1 280 ? 22.489 -5.210 -20.451 1.00 61.50 280 SER A C 1
ATOM 2199 O O . SER A 1 280 ? 23.423 -4.585 -20.955 1.00 61.50 280 SER A O 1
ATOM 2201 N N . ARG A 1 281 ? 22.248 -5.206 -19.139 1.00 68.56 281 ARG A N 1
ATOM 2202 C CA . ARG A 1 281 ? 23.166 -4.593 -18.181 1.00 68.56 281 ARG A CA 1
ATOM 2203 C C . ARG A 1 281 ? 24.506 -5.316 -18.312 1.00 68.56 281 ARG A C 1
ATOM 2205 O O . ARG A 1 281 ? 24.533 -6.541 -18.194 1.00 68.56 281 ARG A O 1
ATOM 2212 N N . ALA A 1 282 ? 25.584 -4.580 -18.586 1.00 73.75 282 ALA A N 1
ATOM 2213 C CA . ALA A 1 282 ? 26.919 -5.160 -18.698 1.00 73.75 282 ALA A CA 1
ATOM 2214 C C . ALA A 1 282 ? 27.248 -5.944 -17.415 1.00 73.75 282 ALA A C 1
ATOM 2216 O O . ALA A 1 282 ? 27.058 -5.435 -16.304 1.00 73.75 282 ALA A O 1
ATOM 2217 N N . LYS A 1 283 ? 27.670 -7.206 -17.566 1.00 78.50 283 LYS A N 1
ATOM 2218 C CA . LYS A 1 283 ? 28.110 -8.032 -16.435 1.00 78.50 283 LYS A CA 1
ATOM 2219 C C . LYS A 1 283 ? 29.416 -7.448 -15.895 1.00 78.50 283 LYS A C 1
ATOM 2221 O O . LYS A 1 283 ? 30.267 -7.040 -16.675 1.00 78.50 283 LYS A O 1
ATOM 2226 N N . ALA A 1 284 ? 29.557 -7.389 -14.574 1.00 82.94 284 ALA A N 1
ATOM 2227 C CA . ALA A 1 284 ? 30.799 -6.942 -13.955 1.00 82.94 284 ALA A CA 1
ATOM 2228 C C . ALA A 1 284 ? 31.878 -8.031 -14.077 1.00 82.94 284 ALA A C 1
ATOM 2230 O O . ALA A 1 284 ? 31.604 -9.192 -13.774 1.00 82.94 284 ALA A O 1
ATOM 2231 N N . HIS A 1 285 ? 33.084 -7.644 -14.480 1.00 87.56 285 HIS A N 1
ATOM 2232 C CA . HIS A 1 285 ? 34.288 -8.467 -14.475 1.00 87.56 285 HIS A CA 1
ATOM 2233 C C . HIS A 1 285 ? 34.836 -8.589 -13.051 1.00 87.56 285 HIS A C 1
ATOM 2235 O O . HIS A 1 285 ? 34.792 -7.625 -12.278 1.00 87.56 285 HIS A O 1
ATOM 2241 N N . LYS A 1 286 ? 35.356 -9.768 -12.704 1.00 92.38 286 LYS A N 1
ATOM 2242 C CA . LYS A 1 286 ? 36.062 -10.023 -11.444 1.00 92.38 286 LYS A CA 1
ATOM 2243 C C . LYS A 1 286 ? 37.566 -10.012 -11.722 1.00 92.38 286 LYS A C 1
ATOM 2245 O O . LYS A 1 286 ? 37.997 -10.664 -12.662 1.00 92.38 286 LYS A O 1
ATOM 2250 N N . TYR A 1 287 ? 38.345 -9.305 -10.911 1.00 92.31 287 TYR A N 1
ATOM 2251 C CA . TYR A 1 287 ? 39.808 -9.301 -10.948 1.00 92.31 287 TYR A CA 1
ATOM 2252 C C . TYR A 1 287 ? 40.346 -9.875 -9.641 1.00 92.31 287 TYR A C 1
ATOM 2254 O O . TYR A 1 287 ? 39.848 -9.504 -8.576 1.00 92.31 287 TYR A O 1
ATOM 2262 N N . ILE A 1 288 ? 41.336 -10.761 -9.712 1.00 92.12 288 ILE A N 1
ATOM 2263 C CA . ILE A 1 288 ? 41.942 -11.435 -8.562 1.00 92.12 288 ILE A CA 1
ATOM 2264 C C . ILE A 1 288 ? 43.463 -11.281 -8.627 1.00 92.12 288 ILE A C 1
ATOM 2266 O O . ILE A 1 288 ? 44.085 -11.499 -9.663 1.00 92.12 288 ILE A O 1
ATOM 2270 N N . CYS A 1 289 ? 44.081 -10.900 -7.511 1.00 93.81 289 CYS A N 1
ATOM 2271 C CA . CYS A 1 289 ? 45.534 -10.942 -7.378 1.00 93.81 289 CYS A CA 1
ATOM 2272 C C . CYS A 1 289 ? 46.004 -12.388 -7.158 1.00 93.81 289 CYS A C 1
ATOM 2274 O O . CYS A 1 289 ? 45.598 -13.021 -6.185 1.00 93.81 289 CYS A O 1
ATOM 2276 N N . ALA A 1 290 ? 46.911 -12.881 -8.005 1.00 90.06 290 ALA A N 1
ATOM 2277 C CA . ALA A 1 290 ? 47.410 -14.258 -7.948 1.00 90.06 290 ALA A CA 1
ATOM 2278 C C . ALA A 1 290 ? 48.200 -14.600 -6.666 1.00 90.06 290 ALA A C 1
ATOM 2280 O O . ALA A 1 290 ? 48.340 -15.771 -6.327 1.00 90.06 290 ALA A O 1
ATOM 2281 N N . ILE A 1 291 ? 48.719 -13.593 -5.952 1.00 89.38 291 ILE A N 1
ATOM 2282 C CA . ILE A 1 291 ? 49.564 -13.796 -4.763 1.00 89.38 291 ILE A CA 1
ATOM 2283 C C . ILE A 1 291 ? 48.755 -13.659 -3.471 1.00 89.38 291 ILE A C 1
ATOM 2285 O O . ILE A 1 291 ? 48.781 -14.549 -2.628 1.00 89.38 291 ILE A O 1
ATOM 2289 N N . CYS A 1 292 ? 48.045 -12.541 -3.291 1.00 90.38 292 CYS A N 1
ATOM 2290 C CA . CYS A 1 292 ? 47.338 -12.250 -2.038 1.00 90.38 292 CYS A CA 1
ATOM 2291 C C . CYS A 1 292 ? 45.830 -12.524 -2.091 1.00 90.38 292 CYS A C 1
ATOM 2293 O O . CYS A 1 292 ? 45.153 -12.365 -1.078 1.00 90.38 292 CYS A O 1
ATOM 2295 N N . GLY A 1 293 ? 45.288 -12.884 -3.257 1.00 88.94 293 GLY A N 1
ATOM 2296 C CA . GLY A 1 293 ? 43.867 -13.182 -3.421 1.00 88.94 293 GLY A CA 1
ATOM 2297 C C . GLY A 1 293 ? 42.937 -11.970 -3.315 1.00 88.94 293 GLY A C 1
ATOM 2298 O O . GLY A 1 293 ? 41.730 -12.157 -3.201 1.00 88.94 293 GLY A O 1
ATOM 2299 N N . GLN A 1 294 ? 43.452 -10.733 -3.339 1.00 89.31 294 GLN A N 1
ATOM 2300 C CA . GLN A 1 294 ? 42.606 -9.532 -3.357 1.00 89.31 294 GLN A CA 1
ATOM 2301 C C . GLN A 1 294 ? 41.649 -9.555 -4.550 1.00 89.31 294 GLN A C 1
ATOM 2303 O O . GLN A 1 294 ? 42.070 -9.851 -5.666 1.00 89.31 294 GLN A O 1
ATOM 2308 N N . GLU A 1 295 ? 40.385 -9.197 -4.313 1.00 92.06 295 GLU A N 1
ATOM 2309 C CA . GLU A 1 295 ? 39.332 -9.225 -5.327 1.00 92.06 295 GLU A CA 1
ATOM 2310 C C . GLU A 1 295 ? 38.761 -7.827 -5.595 1.00 92.06 295 GLU A C 1
ATOM 2312 O O . GLU A 1 295 ? 38.397 -7.104 -4.667 1.00 92.06 295 GLU A O 1
ATOM 2317 N N . VAL A 1 296 ? 38.612 -7.467 -6.872 1.00 90.50 296 VAL A N 1
ATOM 2318 C CA . VAL A 1 296 ? 37.961 -6.221 -7.315 1.00 90.50 296 VAL A CA 1
ATOM 2319 C C . VAL A 1 296 ? 36.927 -6.546 -8.392 1.00 90.50 296 VAL A C 1
ATOM 2321 O O . VAL A 1 296 ? 37.162 -7.392 -9.251 1.00 90.50 296 VAL A O 1
ATOM 2324 N N . ARG A 1 297 ? 35.759 -5.889 -8.362 1.00 90.38 297 ARG A N 1
ATOM 2325 C CA . ARG A 1 297 ? 34.712 -6.047 -9.386 1.00 90.38 297 ARG A CA 1
ATOM 2326 C C . ARG A 1 297 ? 34.442 -4.726 -10.091 1.00 90.38 297 ARG A C 1
ATOM 2328 O O . ARG A 1 297 ? 34.193 -3.723 -9.429 1.00 90.38 297 ARG A O 1
ATOM 2335 N N . SER A 1 298 ? 34.437 -4.737 -11.421 1.00 85.62 298 SER A N 1
ATOM 2336 C CA . SER A 1 298 ? 34.189 -3.546 -12.243 1.00 85.62 298 SER A CA 1
ATOM 2337 C C . SER A 1 298 ? 33.319 -3.879 -13.450 1.00 85.62 298 SER A C 1
ATOM 2339 O O . SER A 1 298 ? 33.405 -4.963 -14.010 1.00 85.62 298 SER A O 1
ATOM 2341 N N . THR A 1 299 ? 32.465 -2.941 -13.860 1.00 85.12 299 THR A N 1
ATOM 2342 C CA . THR A 1 299 ? 31.690 -3.047 -15.115 1.00 85.12 299 THR A CA 1
ATOM 2343 C C . THR A 1 299 ? 32.450 -2.518 -16.331 1.00 85.12 299 THR A C 1
ATOM 2345 O O . THR A 1 299 ? 32.036 -2.770 -17.457 1.00 85.12 299 THR A O 1
ATOM 2348 N N . ALA A 1 300 ? 33.551 -1.802 -16.101 1.00 83.31 300 ALA A N 1
ATOM 2349 C CA . ALA A 1 300 ? 34.508 -1.398 -17.121 1.00 83.31 300 ALA A CA 1
ATOM 2350 C C . ALA A 1 300 ? 35.695 -2.366 -17.136 1.00 83.31 300 ALA A C 1
ATOM 2352 O O . ALA A 1 300 ? 36.062 -2.902 -16.085 1.00 83.31 300 ALA A O 1
ATOM 2353 N N . ASP A 1 301 ? 36.302 -2.540 -18.307 1.00 85.81 301 ASP A N 1
ATOM 2354 C CA . ASP A 1 301 ? 37.554 -3.277 -18.450 1.00 85.81 301 ASP A CA 1
ATOM 2355 C C . ASP A 1 301 ? 38.712 -2.406 -17.945 1.00 85.81 301 ASP A C 1
ATOM 2357 O O . ASP A 1 301 ? 38.977 -1.331 -18.486 1.00 85.81 301 ASP A O 1
ATOM 2361 N N . LEU A 1 302 ? 39.335 -2.826 -16.844 1.00 88.00 302 LEU A N 1
ATOM 2362 C CA . LEU A 1 302 ? 40.385 -2.088 -16.149 1.00 88.00 302 LEU A CA 1
ATOM 2363 C C . LEU A 1 302 ? 41.666 -2.917 -16.094 1.00 88.00 302 LEU A C 1
ATOM 2365 O O . LEU A 1 302 ? 41.627 -4.130 -15.908 1.00 88.00 302 LEU A O 1
ATOM 2369 N N . ASN A 1 303 ? 42.808 -2.239 -16.171 1.00 89.38 303 ASN A N 1
ATOM 2370 C CA . ASN A 1 303 ? 44.105 -2.831 -15.873 1.00 89.38 303 ASN A CA 1
ATOM 2371 C C . ASN A 1 303 ? 44.502 -2.438 -14.443 1.00 89.38 303 ASN A C 1
ATOM 2373 O O . ASN A 1 303 ? 44.826 -1.277 -14.188 1.00 89.38 303 ASN A O 1
ATOM 2377 N N . LEU A 1 304 ? 44.387 -3.376 -13.502 1.00 89.38 304 LEU A N 1
ATOM 2378 C CA . LEU A 1 304 ? 44.578 -3.131 -12.072 1.00 89.38 304 LEU A CA 1
ATOM 2379 C C . LEU A 1 304 ? 45.911 -3.708 -11.598 1.00 89.38 304 LEU A C 1
ATOM 2381 O O . LEU A 1 304 ? 46.271 -4.822 -11.968 1.00 89.38 304 LEU A O 1
ATOM 2385 N N . ILE A 1 305 ? 46.607 -2.976 -10.729 1.00 92.56 305 ILE A N 1
ATOM 2386 C CA . ILE A 1 305 ? 47.800 -3.455 -10.022 1.00 92.56 305 ILE A CA 1
ATOM 2387 C C . ILE A 1 305 ? 47.433 -3.638 -8.551 1.00 92.56 305 ILE A C 1
ATOM 2389 O O . ILE A 1 305 ? 46.817 -2.766 -7.936 1.00 92.56 305 ILE A O 1
ATOM 2393 N N . CYS A 1 306 ? 47.815 -4.775 -7.979 1.00 91.56 306 CYS A N 1
ATOM 2394 C CA . CYS A 1 306 ? 47.643 -5.051 -6.563 1.00 91.56 306 CYS A CA 1
ATOM 2395 C C . CYS A 1 306 ? 48.598 -4.175 -5.741 1.00 91.56 306 CYS A C 1
ATOM 2397 O O . CYS A 1 306 ? 49.802 -4.402 -5.768 1.00 91.56 306 CYS A O 1
ATOM 2399 N N . GLY A 1 307 ? 48.085 -3.243 -4.935 1.00 91.25 307 GLY A N 1
ATOM 2400 C CA . GLY A 1 307 ? 48.925 -2.349 -4.120 1.00 91.25 307 GLY A CA 1
ATOM 2401 C C . GLY A 1 307 ? 49.828 -3.055 -3.097 1.00 91.25 307 GLY A C 1
ATOM 2402 O O . GLY A 1 307 ? 50.838 -2.496 -2.696 1.00 91.25 307 GLY A O 1
ATOM 2403 N N . ASN A 1 308 ? 49.497 -4.291 -2.701 1.00 87.50 308 ASN A N 1
ATOM 2404 C CA . ASN A 1 308 ? 50.293 -5.059 -1.733 1.00 87.50 308 ASN A CA 1
ATOM 2405 C C . ASN A 1 308 ? 51.383 -5.935 -2.365 1.00 87.50 308 ASN A C 1
ATOM 2407 O O . ASN A 1 308 ? 52.375 -6.244 -1.716 1.00 87.50 308 ASN A O 1
ATOM 2411 N N . CYS A 1 309 ? 51.168 -6.402 -3.593 1.00 91.12 309 CYS A N 1
ATOM 2412 C CA . CYS A 1 309 ? 52.057 -7.354 -4.266 1.00 91.12 309 CYS A CA 1
ATOM 2413 C C . CYS A 1 309 ? 52.728 -6.738 -5.494 1.00 91.12 309 CYS A C 1
ATOM 2415 O O . CYS A 1 309 ? 53.547 -7.398 -6.118 1.00 91.12 309 CYS A O 1
ATOM 2417 N N . GLU A 1 310 ? 52.332 -5.515 -5.857 1.00 91.12 310 GLU A N 1
ATOM 2418 C CA . GLU A 1 310 ? 52.797 -4.735 -7.007 1.00 91.12 310 GLU A CA 1
ATOM 2419 C C . GLU A 1 310 ? 52.733 -5.482 -8.352 1.00 91.12 310 GLU A C 1
ATOM 2421 O O . GLU A 1 310 ? 53.368 -5.091 -9.327 1.00 91.12 310 GLU A O 1
ATOM 2426 N N . ILE A 1 311 ? 51.917 -6.538 -8.434 1.00 89.56 311 ILE A N 1
ATOM 2427 C CA . ILE A 1 311 ? 51.671 -7.310 -9.655 1.00 89.56 311 ILE A CA 1
ATOM 2428 C C . ILE A 1 311 ? 50.328 -6.939 -10.294 1.00 89.56 311 ILE A C 1
ATOM 2430 O O . ILE A 1 311 ? 49.398 -6.535 -9.581 1.00 89.56 311 ILE A O 1
ATOM 2434 N N . PRO A 1 312 ? 50.190 -7.099 -11.622 1.00 90.06 312 PRO A N 1
ATOM 2435 C CA . PRO A 1 312 ? 48.901 -6.967 -12.285 1.00 90.06 312 PRO A CA 1
ATOM 2436 C C . PRO A 1 312 ? 47.905 -8.006 -11.753 1.00 90.06 312 PRO A C 1
ATOM 2438 O O . PRO A 1 312 ? 48.256 -9.158 -11.499 1.00 90.06 312 PRO A O 1
ATOM 2441 N N . MET A 1 313 ? 46.656 -7.586 -11.568 1.00 93.06 313 MET A N 1
ATOM 2442 C CA . MET A 1 313 ? 45.553 -8.470 -11.192 1.00 93.06 313 MET A CA 1
ATOM 2443 C C . MET A 1 313 ? 44.993 -9.168 -12.434 1.00 93.06 313 MET A C 1
ATOM 2445 O O . MET A 1 313 ? 44.833 -8.545 -13.484 1.00 93.06 313 MET A O 1
ATOM 2449 N N . GLU A 1 314 ? 44.642 -10.444 -12.304 1.00 89.75 314 GLU A N 1
ATOM 2450 C CA . GLU A 1 314 ? 44.120 -11.261 -13.402 1.00 89.75 314 GLU A CA 1
ATOM 2451 C C . GLU A 1 314 ? 42.593 -11.244 -13.430 1.00 89.75 314 GLU A C 1
ATOM 2453 O O . GLU A 1 314 ? 41.944 -11.214 -12.384 1.00 89.75 314 GLU A O 1
ATOM 2458 N N . ARG A 1 315 ? 42.002 -11.283 -14.628 1.00 88.81 315 ARG A N 1
ATOM 2459 C CA . ARG A 1 315 ? 40.547 -11.382 -14.786 1.00 88.81 315 ARG A CA 1
ATOM 2460 C C . ARG A 1 315 ? 40.100 -12.829 -14.540 1.00 88.81 315 ARG A C 1
ATOM 2462 O O . ARG A 1 315 ? 40.644 -13.751 -15.135 1.00 88.81 315 ARG A O 1
ATOM 2469 N N . ALA A 1 316 ? 39.137 -13.003 -13.642 1.00 81.94 316 ALA A N 1
ATOM 2470 C CA . ALA A 1 316 ? 38.586 -14.281 -13.190 1.00 81.94 316 ALA A CA 1
ATOM 2471 C C . ALA A 1 316 ? 37.061 -14.320 -13.398 1.00 81.94 316 ALA A C 1
ATOM 2473 O O . ALA A 1 316 ? 36.292 -14.575 -12.464 1.00 81.94 316 ALA A O 1
ATOM 2474 N N . ASP A 1 317 ? 36.638 -13.932 -14.597 1.00 73.88 317 ASP A N 1
ATOM 2475 C CA . ASP A 1 317 ? 35.260 -13.974 -15.091 1.00 73.88 317 ASP A CA 1
ATOM 2476 C C . ASP A 1 317 ? 34.741 -15.386 -15.402 1.00 73.88 317 ASP A C 1
ATOM 2478 O O . ASP A 1 317 ? 35.547 -16.271 -15.765 1.00 73.88 317 ASP A O 1
#

Radius of gyration: 29.78 Å; chains: 1; bounding box: 96×71×87 Å

Secondary structure (DSSP, 8-state):
-PPP--------EEEETTT--EEEEEEEETTEEEEEETTT--EEEEEHHHHHHHEEEPP----------------PPPPPPPP------------------------------PPPPHHHHHHHHHHHHHHHHHHHHTT-SPPPEEEEE--TT-SEEE-SS--EE-SSTTTS-EE-EEEEEGGGTTS-HHHHHHHHHHHHHHHHHHHTT-S-SEETTTEE-HHHHHHHHTTTEEEEEETTTEEEEEEE-HHHHHHHHHTT-----S--------------PPPPEEEE-TTT--EEEESS----B-TTT-SBPEE--